Protein AF-A0A830D725-F1 (afdb_monomer_lite)

InterPro domains:
  IPR015943 WD40/YVTN repeat-like-containing domain superfamily [G3DSA:2.130.10.10] (1-194)
  IPR036322 WD40-repeat-containing domain superfamily [SSF50978] (76-193)
  IPR051972 Glutamate-rich WD repeat-containing [PTHR45903] (82-193)

Sequence (211 aa):
SFDILRDSLGLVRTEFPHTAYCVAGTQAEKSSWNSIGIFKISIISGKRRDLVPKNKNEDGTDMDSDSSDSDEDGAGSSPVLQAWDLSYHLKALEEPEAEAGLGGSTVSNQAPIVKFARHKDEGYAIDWSPLVAGRLVSGDCKNCINLWEPASDSSWNIDPNPFIGHTASVFVLQWSPTELFVFASCSVDGNICNDLGYSCGKVSCSFDQGA

Radius of gyration: 22.11 Å; chains: 1; bounding box: 48×58×59 Å

Structure (mmCIF, N/CA/C/O backbone):
data_AF-A0A830D725-F1
#
_entry.id   AF-A0A830D725-F1
#
loop_
_atom_site.group_PDB
_atom_site.id
_atom_site.type_symbol
_atom_site.label_atom_id
_atom_site.label_alt_id
_atom_site.label_comp_id
_atom_site.label_asym_id
_atom_site.label_entity_id
_atom_site.label_seq_id
_atom_site.pdbx_PDB_ins_code
_atom_site.Cartn_x
_atom_site.Cartn_y
_atom_site.Cartn_z
_atom_site.occupancy
_atom_site.B_iso_or_equiv
_atom_site.auth_seq_id
_atom_site.auth_comp_id
_atom_site.auth_asym_id
_atom_site.auth_atom_id
_atom_site.pdbx_PDB_model_num
ATOM 1 N N . SER A 1 1 ? 5.673 7.631 4.755 1.00 58.00 1 SER A N 1
ATOM 2 C CA . SER A 1 1 ? 4.387 7.919 4.087 1.00 58.00 1 SER A CA 1
ATOM 3 C C . SER A 1 1 ? 3.266 7.830 5.112 1.00 58.00 1 SER A C 1
ATOM 5 O O . SER A 1 1 ? 3.429 7.153 6.121 1.00 58.00 1 SER A O 1
ATOM 7 N N . PHE A 1 2 ? 2.161 8.541 4.906 1.00 63.72 2 PHE A N 1
ATOM 8 C CA . PHE A 1 2 ? 0.936 8.360 5.684 1.00 63.72 2 PHE A CA 1
ATOM 9 C C . PHE A 1 2 ? -0.225 8.272 4.701 1.00 63.72 2 PHE A C 1
ATOM 11 O O . PHE A 1 2 ? -0.210 8.954 3.679 1.00 63.72 2 PHE A O 1
ATOM 18 N N . ASP A 1 3 ? -1.199 7.430 5.009 1.00 74.25 3 ASP A N 1
ATOM 19 C CA . ASP A 1 3 ? -2.423 7.291 4.231 1.00 74.25 3 ASP A CA 1
ATOM 20 C C . ASP A 1 3 ? -3.625 7.389 5.175 1.00 74.25 3 ASP A C 1
ATOM 22 O O . ASP A 1 3 ? -3.513 7.124 6.378 1.00 74.25 3 ASP A O 1
ATOM 26 N N . ILE A 1 4 ? -4.761 7.835 4.648 1.00 80.62 4 ILE A N 1
ATOM 27 C CA . ILE A 1 4 ? -5.987 8.053 5.410 1.00 80.62 4 ILE A CA 1
ATOM 28 C C . ILE A 1 4 ? -7.085 7.195 4.801 1.00 80.62 4 ILE A C 1
ATOM 30 O O . ILE A 1 4 ? -7.715 7.559 3.807 1.00 80.62 4 ILE A O 1
ATOM 34 N N . LEU A 1 5 ? -7.384 6.087 5.474 1.00 78.50 5 LEU A N 1
ATOM 35 C CA . LEU A 1 5 ? -8.559 5.294 5.158 1.00 78.50 5 LEU A CA 1
ATOM 36 C C . LEU A 1 5 ? -9.813 6.021 5.657 1.00 78.50 5 LEU A C 1
ATOM 38 O O . LEU A 1 5 ? -9.955 6.301 6.850 1.00 78.50 5 LEU A O 1
ATOM 42 N N . ARG A 1 6 ? -10.734 6.333 4.743 1.00 78.12 6 ARG A N 1
ATOM 43 C CA . ARG A 1 6 ? -12.020 6.941 5.101 1.00 78.12 6 ARG A CA 1
ATOM 44 C C . ARG A 1 6 ? -12.966 5.885 5.658 1.00 78.12 6 ARG A C 1
ATOM 46 O O . ARG A 1 6 ? -13.109 4.808 5.087 1.00 78.12 6 ARG A O 1
ATOM 53 N N . ASP A 1 7 ? -13.646 6.224 6.746 1.00 78.62 7 ASP A N 1
ATOM 54 C CA . ASP A 1 7 ? -14.748 5.419 7.261 1.00 78.62 7 ASP A CA 1
ATOM 55 C C . ASP A 1 7 ? -16.029 5.590 6.421 1.00 78.62 7 ASP A C 1
ATOM 57 O O . ASP A 1 7 ? -16.154 6.490 5.587 1.00 78.62 7 ASP A O 1
ATOM 61 N N . SER A 1 8 ? -17.003 4.713 6.660 1.00 80.12 8 SER A N 1
ATOM 62 C CA . SER A 1 8 ? -18.327 4.747 6.032 1.00 80.12 8 SER A CA 1
ATOM 63 C C . SER A 1 8 ? -19.398 5.426 6.902 1.00 80.12 8 SER A C 1
ATOM 65 O O . SER A 1 8 ? -20.589 5.213 6.680 1.00 80.12 8 SER A O 1
ATOM 67 N N . LEU A 1 9 ? -19.011 6.213 7.913 1.00 81.88 9 LEU A N 1
ATOM 68 C CA . LEU A 1 9 ? -19.922 6.821 8.898 1.00 81.88 9 LEU A CA 1
ATOM 69 C C . LEU A 1 9 ? -20.444 8.204 8.469 1.00 81.88 9 LEU A C 1
ATOM 71 O O . LEU A 1 9 ? -21.185 8.842 9.216 1.00 81.88 9 LEU A O 1
ATOM 75 N N . GLY A 1 10 ? -20.077 8.668 7.273 1.00 78.44 10 GLY A N 1
ATOM 76 C CA . GLY A 1 10 ? -20.599 9.886 6.651 1.00 78.44 10 GLY A CA 1
ATOM 77 C C . GLY A 1 10 ? -19.506 10.847 6.181 1.00 78.44 10 GLY A C 1
ATOM 78 O O . GLY A 1 10 ? -18.420 10.914 6.743 1.00 78.44 10 GLY A O 1
ATOM 79 N N . LEU A 1 11 ? -19.810 11.621 5.135 1.00 70.69 11 LEU A N 1
ATOM 80 C CA . LEU A 1 11 ? -18.838 12.465 4.421 1.00 70.69 11 LEU A CA 1
ATOM 81 C C . LEU A 1 11 ? -18.397 13.728 5.180 1.00 70.69 11 LEU A C 1
ATOM 83 O O . LEU A 1 11 ? -17.334 14.268 4.888 1.00 70.69 11 LEU A O 1
ATOM 87 N N . VAL A 1 12 ? -19.210 14.229 6.115 1.00 76.00 12 VAL A N 1
ATOM 88 C CA . VAL A 1 12 ? -18.987 15.521 6.790 1.00 76.00 12 VAL A CA 1
ATOM 89 C C . VAL A 1 12 ? -19.381 15.399 8.260 1.00 76.00 12 VAL A C 1
ATOM 91 O O . VAL A 1 12 ? -20.395 15.934 8.704 1.00 76.00 12 VAL A O 1
ATOM 94 N N . ARG A 1 13 ? -18.595 14.640 9.029 1.00 78.56 13 ARG A N 1
ATOM 95 C CA . ARG A 1 13 ? -18.764 14.576 10.485 1.00 78.56 13 ARG A CA 1
ATOM 96 C C . ARG A 1 13 ? -18.071 15.781 11.118 1.00 78.56 13 ARG A C 1
ATOM 98 O O . ARG A 1 13 ?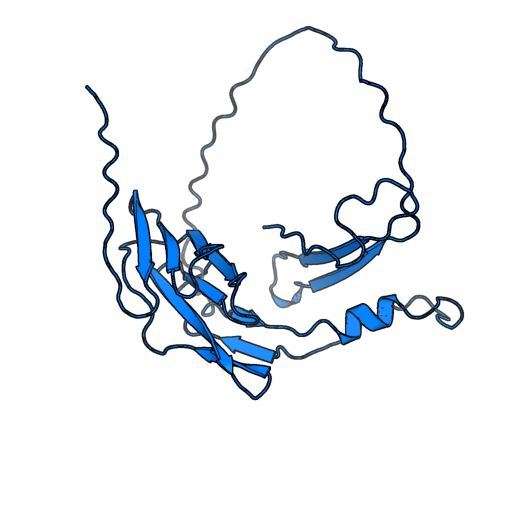 -16.850 15.892 11.107 1.00 78.56 13 ARG A O 1
ATOM 105 N N . THR A 1 14 ? -18.871 16.724 11.606 1.00 78.50 14 THR A N 1
ATOM 106 C CA . THR A 1 14 ? -18.397 17.932 12.306 1.00 78.50 14 THR A CA 1
ATOM 107 C C . THR A 1 14 ? -18.727 17.914 13.794 1.00 78.50 14 THR A C 1
ATOM 109 O O . THR A 1 14 ? -18.194 18.723 14.551 1.00 78.50 14 THR A O 1
ATOM 112 N N . GLU A 1 15 ? -19.608 17.008 14.217 1.00 80.06 15 GLU A N 1
ATOM 113 C CA . GLU A 1 15 ? -20.054 16.881 15.599 1.00 80.06 15 GLU A CA 1
ATOM 114 C C . GLU A 1 15 ? -19.154 15.918 16.373 1.00 80.06 15 GLU A C 1
ATOM 116 O O . GLU A 1 15 ? -18.865 14.809 15.934 1.00 80.06 15 GLU A O 1
ATOM 121 N N . PHE A 1 16 ? -18.698 16.367 17.538 1.00 80.88 16 PHE A N 1
ATOM 122 C CA . PHE A 1 16 ? -17.904 15.569 18.466 1.00 80.88 16 PHE A CA 1
ATOM 123 C C . PHE A 1 16 ? -18.817 14.729 19.380 1.00 80.88 16 PHE A C 1
ATOM 125 O O . PHE A 1 16 ? -19.953 15.137 19.626 1.00 80.88 16 PHE A O 1
ATOM 132 N N . PRO A 1 17 ? -18.326 13.618 19.965 1.00 87.00 17 PRO A N 1
ATOM 133 C CA . PRO A 1 17 ? -16.949 13.118 19.918 1.00 87.00 17 PRO A CA 1
ATOM 134 C C . PRO A 1 17 ? -16.602 12.337 18.646 1.00 87.00 17 PRO A C 1
ATOM 136 O O . PRO A 1 17 ? -17.430 11.622 18.091 1.00 87.00 17 PRO A O 1
ATOM 139 N N . HIS A 1 18 ? -15.332 12.415 18.245 1.00 86.19 18 HIS A N 1
ATOM 140 C CA . HIS A 1 18 ? -14.775 11.580 17.180 1.00 86.19 18 HIS A CA 1
ATOM 141 C C . HIS A 1 18 ? -13.910 10.446 17.747 1.00 86.19 18 HIS A C 1
ATOM 143 O O . HIS A 1 18 ? -13.360 10.548 18.847 1.00 86.19 18 HIS A O 1
ATOM 149 N N . THR A 1 19 ? -13.759 9.390 16.951 1.00 86.81 19 THR A N 1
ATOM 150 C CA . THR A 1 19 ? -12.820 8.289 17.184 1.00 86.81 19 THR A CA 1
ATOM 151 C C . THR A 1 19 ? -11.920 8.168 15.962 1.00 86.81 19 THR A C 1
ATOM 153 O O . THR A 1 19 ? -12.416 8.227 14.837 1.00 86.81 19 THR A O 1
ATOM 156 N N . ALA A 1 20 ? -10.618 8.006 16.182 1.00 87.75 20 ALA A N 1
ATOM 157 C CA . ALA A 1 20 ? -9.624 7.788 15.138 1.00 87.75 20 ALA A CA 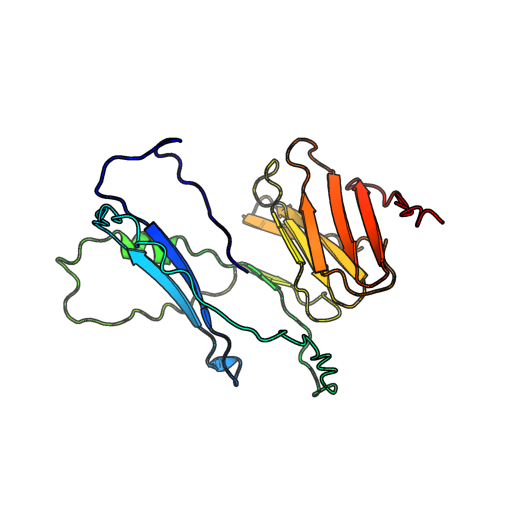1
ATOM 158 C C . ALA A 1 20 ? -8.833 6.506 15.421 1.00 87.75 20 ALA A C 1
ATOM 160 O O . ALA A 1 20 ? -8.479 6.231 16.568 1.00 87.75 20 ALA A O 1
ATOM 161 N N . TYR A 1 21 ? -8.540 5.750 14.366 1.00 87.94 21 TYR A N 1
ATOM 162 C CA . TYR A 1 21 ? -7.641 4.600 14.409 1.00 87.94 21 TYR A CA 1
ATOM 163 C C . TYR A 1 21 ? -6.367 4.960 13.647 1.00 87.94 21 TYR A C 1
ATOM 165 O O . TYR A 1 21 ? -6.435 5.591 12.590 1.00 87.94 21 TYR A O 1
ATOM 173 N N . CYS A 1 22 ? -5.208 4.596 14.186 1.00 88.31 22 CYS A N 1
ATOM 174 C CA . CYS A 1 22 ? -3.914 4.899 13.580 1.00 88.31 22 CYS A CA 1
ATOM 175 C C . CYS A 1 22 ? -3.036 3.650 13.580 1.00 88.31 22 CYS A C 1
ATOM 177 O O . CYS A 1 22 ? -2.986 2.932 14.577 1.00 88.31 22 CYS A O 1
ATOM 179 N N . VAL A 1 23 ? -2.315 3.423 12.484 1.00 88.62 23 VAL A N 1
ATOM 180 C CA . VAL A 1 23 ? -1.271 2.398 12.387 1.00 88.62 23 VAL A CA 1
ATOM 181 C C . VAL A 1 23 ? 0.050 3.112 12.132 1.00 88.62 23 VAL A C 1
ATOM 183 O O . VAL A 1 23 ? 0.121 3.969 11.253 1.00 88.62 23 VAL A O 1
ATOM 186 N N . ALA A 1 24 ? 1.082 2.794 12.908 1.00 88.31 24 ALA A N 1
ATOM 187 C CA . ALA A 1 24 ? 2.408 3.385 12.760 1.00 88.31 24 ALA A CA 1
ATOM 188 C C . ALA A 1 24 ? 3.489 2.309 12.883 1.00 88.31 24 ALA A C 1
ATOM 190 O O . ALA A 1 24 ? 3.405 1.448 13.754 1.00 88.31 24 ALA A O 1
ATOM 191 N N . GLY A 1 25 ? 4.503 2.366 12.023 1.00 87.88 25 GLY A N 1
ATOM 192 C CA . GLY A 1 25 ? 5.693 1.519 12.106 1.00 87.88 25 GLY A CA 1
ATOM 193 C C . GLY A 1 25 ? 6.876 2.274 12.708 1.00 87.88 25 GLY A C 1
ATOM 194 O O . GLY A 1 25 ? 6.956 3.497 12.590 1.00 87.88 25 GLY A O 1
ATOM 195 N N . THR A 1 26 ? 7.803 1.556 13.337 1.00 89.50 26 THR A N 1
ATOM 196 C CA . THR A 1 26 ? 9.103 2.101 13.750 1.00 89.50 26 THR A CA 1
ATOM 197 C C . THR A 1 26 ? 10.186 1.794 12.714 1.00 89.50 26 THR A C 1
ATOM 199 O O . THR A 1 26 ? 10.109 0.791 12.006 1.00 89.50 26 THR A O 1
ATOM 202 N N . GLN A 1 27 ? 11.200 2.660 12.647 1.00 87.31 27 GLN A N 1
ATOM 203 C CA . GLN A 1 27 ? 12.440 2.439 11.903 1.00 87.31 27 GLN A CA 1
ATOM 204 C C . GLN A 1 27 ? 13.599 2.472 12.904 1.00 87.31 27 GLN A C 1
ATOM 206 O O . GLN A 1 27 ? 14.036 3.535 13.340 1.00 87.31 27 GLN A O 1
ATOM 211 N N . ALA A 1 28 ? 14.029 1.294 13.339 1.00 86.62 28 ALA A N 1
ATOM 212 C CA . ALA A 1 28 ? 15.099 1.089 14.302 1.00 86.62 28 ALA A CA 1
ATOM 213 C C . ALA A 1 28 ? 16.400 0.663 13.605 1.00 86.62 28 ALA A C 1
ATOM 215 O O . ALA A 1 28 ? 16.378 0.060 12.536 1.00 86.62 28 ALA A O 1
ATOM 216 N N . GLU A 1 29 ? 17.533 0.907 14.271 1.00 82.56 29 GLU A N 1
ATOM 217 C CA . GLU A 1 29 ? 18.880 0.512 13.816 1.00 82.56 29 GLU A CA 1
ATOM 218 C C . GLU A 1 29 ? 18.993 -0.997 13.534 1.00 82.56 29 GLU A C 1
ATOM 220 O O . GLU A 1 29 ? 19.727 -1.432 12.650 1.00 82.56 29 GLU A O 1
ATOM 225 N N . LYS A 1 30 ? 18.241 -1.814 14.281 1.00 81.25 30 LYS A N 1
ATOM 226 C CA . LYS A 1 30 ? 18.155 -3.262 14.080 1.00 81.25 30 LYS A CA 1
ATOM 227 C C . LYS A 1 30 ? 16.769 -3.634 13.588 1.00 81.25 30 LYS A C 1
ATOM 229 O O . LYS A 1 30 ? 15.773 -3.308 14.230 1.00 81.25 30 LYS A O 1
ATOM 234 N N . SER A 1 31 ? 16.715 -4.430 12.523 1.00 77.50 31 SER A N 1
ATOM 235 C CA . SER A 1 31 ? 15.456 -4.904 11.936 1.00 77.50 31 SER A CA 1
ATOM 236 C C . SER A 1 31 ? 14.569 -5.665 12.928 1.00 77.50 31 SER A C 1
ATOM 238 O O . SER A 1 31 ? 13.348 -5.564 12.862 1.00 77.50 31 SER A O 1
ATOM 240 N N . SER A 1 32 ? 15.164 -6.374 13.893 1.00 81.06 32 SER A N 1
ATOM 241 C CA . SER A 1 32 ? 14.441 -7.112 14.937 1.00 81.06 32 SER A CA 1
ATOM 242 C C . SER A 1 32 ? 13.776 -6.231 15.998 1.00 81.06 32 SER A C 1
ATOM 244 O O . SER A 1 32 ? 13.017 -6.745 16.816 1.00 81.06 32 SER A O 1
ATOM 246 N N . TRP A 1 33 ? 14.067 -4.928 16.017 1.00 85.06 33 TRP A N 1
ATOM 247 C CA . TRP A 1 33 ? 13.456 -3.958 16.933 1.00 85.06 33 TRP A CA 1
ATOM 248 C C . TRP A 1 33 ? 12.328 -3.157 16.276 1.00 85.06 33 TRP A C 1
ATOM 250 O O . TRP A 1 33 ? 11.678 -2.352 16.944 1.00 85.06 33 TRP A O 1
ATOM 260 N N . ASN A 1 34 ? 12.076 -3.375 14.982 1.00 85.44 34 ASN A N 1
ATOM 261 C CA . ASN A 1 34 ? 10.950 -2.757 14.301 1.00 85.44 34 ASN A CA 1
ATOM 262 C C . ASN A 1 34 ? 9.630 -3.335 14.815 1.00 85.44 34 ASN A C 1
ATOM 264 O O . ASN A 1 34 ? 9.473 -4.544 14.985 1.00 85.44 34 ASN A O 1
ATOM 268 N N . SER A 1 35 ? 8.672 -2.449 15.049 1.00 84.94 35 SER A N 1
ATOM 269 C CA . SER A 1 35 ? 7.350 -2.773 15.570 1.00 84.94 35 SER A CA 1
ATOM 270 C C . SER A 1 35 ? 6.290 -1.974 14.826 1.00 84.94 35 SER A C 1
ATOM 272 O O . SER A 1 35 ? 6.536 -0.836 14.423 1.00 84.94 35 SER A O 1
ATOM 274 N N . ILE A 1 36 ? 5.112 -2.570 14.658 1.00 87.19 36 ILE A N 1
ATOM 275 C CA . ILE A 1 36 ? 3.921 -1.884 14.161 1.00 87.19 36 ILE A CA 1
ATOM 276 C C . ILE A 1 36 ? 2.985 -1.686 15.352 1.00 87.19 36 ILE A C 1
ATOM 278 O O . ILE A 1 36 ? 2.567 -2.651 15.989 1.00 87.19 36 ILE A O 1
ATOM 282 N N . GLY A 1 37 ? 2.679 -0.431 15.661 1.00 86.44 37 GLY A N 1
ATOM 283 C CA . GLY A 1 37 ? 1.693 -0.040 16.658 1.00 86.44 37 GLY A CA 1
ATOM 284 C C . GLY A 1 37 ? 0.342 0.240 16.009 1.00 86.44 37 GLY A C 1
ATOM 285 O O . GLY A 1 37 ? 0.271 0.886 14.963 1.00 86.44 37 GLY A O 1
ATOM 286 N N . ILE A 1 38 ? -0.730 -0.223 16.650 1.00 87.62 38 ILE A N 1
ATOM 287 C CA . ILE A 1 38 ? -2.114 0.057 16.261 1.00 87.62 38 ILE A CA 1
ATOM 288 C C . ILE A 1 38 ? -2.773 0.750 17.445 1.00 87.62 38 ILE A C 1
ATOM 290 O O . ILE A 1 38 ? -2.752 0.245 18.567 1.00 87.62 38 ILE A O 1
ATOM 294 N N . PHE A 1 39 ? -3.337 1.923 17.194 1.00 86.44 39 PHE A N 1
ATOM 295 C CA . PHE A 1 39 ? -3.859 2.813 18.219 1.00 86.44 39 PHE A CA 1
ATOM 296 C C . PHE A 1 39 ? -5.319 3.130 17.934 1.00 86.44 39 PHE A C 1
ATOM 298 O O . PHE A 1 39 ? -5.697 3.376 16.788 1.00 86.44 39 PHE A O 1
ATOM 305 N N . LYS A 1 40 ? -6.119 3.198 18.996 1.00 88.69 40 LYS A N 1
ATOM 306 C CA . LYS A 1 40 ? -7.471 3.752 18.971 1.00 88.69 40 LYS A CA 1
ATOM 307 C C . LYS A 1 40 ? -7.509 4.970 19.880 1.00 88.69 40 LYS A C 1
ATOM 309 O O . LYS A 1 40 ? -7.254 4.871 21.076 1.00 88.69 40 LYS A O 1
ATOM 314 N N . ILE A 1 41 ? -7.848 6.116 19.311 1.00 87.88 41 ILE A N 1
ATOM 315 C CA . ILE A 1 41 ? -8.009 7.379 20.026 1.00 87.88 41 ILE A CA 1
ATOM 316 C C . ILE A 1 41 ? -9.505 7.684 20.047 1.00 87.88 41 ILE A C 1
ATOM 318 O O . ILE A 1 41 ? -10.094 7.984 19.011 1.00 87.88 41 ILE A O 1
ATOM 322 N N . SER A 1 42 ? -10.127 7.574 21.219 1.00 87.56 42 SER A N 1
ATOM 323 C CA . SER A 1 42 ? -11.575 7.758 21.398 1.00 87.56 42 SER A CA 1
ATOM 324 C C . SER A 1 42 ? -11.887 9.066 22.120 1.00 87.56 42 SER A C 1
ATOM 326 O O . SER A 1 42 ? -11.032 9.623 22.805 1.00 87.56 42 SER A O 1
ATOM 328 N N . ILE A 1 43 ? -13.135 9.535 22.002 1.00 84.44 43 ILE A N 1
ATOM 329 C CA . ILE A 1 43 ? -13.628 10.732 22.710 1.00 84.44 43 ILE A CA 1
ATOM 330 C C . ILE A 1 43 ? -12.799 11.980 22.351 1.00 84.44 43 ILE A C 1
ATOM 332 O O . ILE A 1 43 ? -12.539 12.865 23.168 1.00 84.44 43 ILE A O 1
ATOM 336 N N . ILE A 1 44 ? -12.367 12.067 21.092 1.00 85.88 44 ILE A N 1
ATOM 337 C CA . ILE A 1 44 ? -11.679 13.252 20.590 1.00 85.88 44 ILE A CA 1
ATOM 338 C C . ILE A 1 44 ? -12.691 14.391 20.610 1.00 85.88 44 ILE A C 1
ATOM 340 O O . ILE A 1 44 ? -13.775 14.272 20.039 1.00 85.88 44 ILE A O 1
ATOM 344 N N . SER A 1 45 ? -12.336 15.487 21.271 1.00 82.19 45 SER A N 1
ATOM 345 C CA . SER A 1 45 ? -13.134 16.709 21.334 1.00 82.19 45 SER A CA 1
ATOM 346 C C . SER A 1 45 ? -12.428 17.834 20.586 1.00 82.19 45 SER A C 1
ATOM 348 O O . SER A 1 45 ? -11.199 17.933 20.576 1.00 82.19 45 SER A O 1
ATOM 350 N N . GLY A 1 46 ? -13.203 18.698 19.938 1.00 71.06 46 GLY A N 1
ATOM 351 C CA . GLY A 1 46 ? -12.662 19.880 19.286 1.00 71.06 46 GLY A CA 1
ATOM 352 C C . GLY A 1 46 ? -12.371 20.969 20.302 1.00 71.06 46 GLY A C 1
ATOM 353 O O . GLY A 1 46 ? -13.263 21.395 21.032 1.00 71.06 46 GLY A O 1
ATOM 354 N N . LYS A 1 47 ? -11.146 21.494 20.296 1.00 65.56 47 LYS A N 1
ATOM 355 C CA . LYS A 1 47 ? -10.882 22.835 20.823 1.00 65.56 47 LYS A CA 1
ATOM 356 C C . LYS A 1 47 ? -10.939 23.816 19.658 1.00 65.56 47 LYS A C 1
ATOM 358 O O . LYS A 1 47 ? -10.206 23.655 18.682 1.00 65.56 47 LYS A O 1
ATOM 363 N N . ARG A 1 48 ? -11.811 24.824 19.750 1.00 56.38 48 ARG A N 1
ATOM 364 C CA . ARG A 1 48 ? -11.825 25.953 18.811 1.00 56.38 48 ARG A CA 1
ATOM 365 C C . ARG A 1 48 ? -10.448 26.615 18.892 1.00 56.38 48 ARG A C 1
ATOM 367 O O . ARG A 1 48 ? -10.061 27.080 19.958 1.00 56.38 48 ARG A O 1
ATOM 374 N N . ARG A 1 49 ? -9.675 26.577 17.805 1.00 56.12 49 ARG A N 1
ATOM 375 C CA . ARG A 1 49 ? -8.420 27.327 17.725 1.00 56.12 49 ARG A CA 1
ATOM 376 C C . ARG A 1 49 ? -8.789 28.791 17.533 1.00 56.12 49 ARG A C 1
ATOM 378 O O . ARG A 1 49 ? -9.358 29.140 16.500 1.00 56.12 49 ARG A O 1
ATOM 385 N N . ASP A 1 50 ? -8.488 29.622 18.520 1.00 55.12 50 ASP A N 1
ATOM 386 C CA . ASP A 1 50 ? -8.478 31.064 18.312 1.00 55.12 50 ASP A CA 1
ATOM 387 C C . ASP A 1 50 ? -7.331 31.404 17.354 1.00 55.12 50 ASP A C 1
ATOM 389 O O . ASP A 1 50 ? -6.257 30.795 17.397 1.00 55.12 50 ASP A O 1
ATOM 393 N N . LEU A 1 51 ? -7.583 32.331 16.430 1.00 54.75 51 LEU A N 1
ATOM 394 C CA . LEU A 1 51 ? -6.584 32.774 15.465 1.00 54.75 51 LEU A CA 1
ATOM 395 C C . LEU A 1 51 ? -5.394 33.362 16.231 1.00 54.75 51 LEU A C 1
ATOM 397 O O . LEU A 1 51 ? -5.550 34.341 16.959 1.00 54.75 51 LEU A O 1
ATOM 401 N N . VAL A 1 52 ? -4.207 32.776 16.061 1.00 63.78 52 VAL A N 1
ATOM 402 C CA . VAL A 1 52 ? -2.965 33.348 16.593 1.00 63.78 52 VAL A CA 1
ATOM 403 C C . VAL A 1 52 ? -2.790 34.741 15.969 1.00 63.78 52 VAL A C 1
ATOM 405 O O . VAL A 1 52 ? -2.825 34.850 14.737 1.00 63.78 52 VAL A O 1
ATOM 408 N N . PRO A 1 53 ? -2.632 35.818 16.763 1.00 56.09 53 PRO A N 1
ATOM 409 C CA . PRO A 1 53 ? -2.369 37.144 16.221 1.00 56.09 53 PRO A CA 1
ATOM 410 C C . PRO A 1 53 ? -1.101 37.118 15.364 1.00 56.09 53 PRO A C 1
ATOM 412 O O . PRO A 1 53 ? -0.061 36.622 15.796 1.00 56.09 53 PRO A O 1
ATOM 415 N N . LYS A 1 54 ? -1.179 37.660 14.143 1.00 50.81 54 LYS A N 1
ATOM 416 C CA . LYS A 1 54 ? -0.008 37.846 13.280 1.00 50.81 54 LYS A CA 1
ATOM 417 C C . LYS A 1 54 ? 0.921 38.882 13.915 1.00 50.81 54 LYS A C 1
ATOM 419 O O . LYS A 1 54 ? 0.714 40.077 13.716 1.00 50.81 54 LYS A O 1
ATOM 424 N N . ASN A 1 55 ? 1.959 38.438 14.616 1.00 50.38 55 ASN A N 1
ATOM 425 C CA . ASN A 1 55 ? 3.140 39.274 14.792 1.00 50.38 55 ASN A CA 1
ATOM 426 C C . ASN A 1 55 ? 3.907 39.283 13.468 1.00 50.38 55 ASN A C 1
ATOM 428 O O . ASN A 1 55 ? 4.329 38.242 12.968 1.00 50.38 55 ASN A O 1
ATOM 432 N N . LYS A 1 56 ? 4.010 40.474 12.875 1.00 53.75 56 LYS A N 1
ATOM 433 C CA . LYS A 1 56 ? 5.025 40.786 11.871 1.00 53.75 56 LYS A CA 1
ATOM 434 C C . LYS A 1 56 ? 6.364 40.997 12.581 1.00 53.75 56 LYS A C 1
ATOM 436 O O . LYS A 1 56 ? 6.361 41.454 13.724 1.00 53.75 56 LYS A O 1
ATOM 441 N N . ASN A 1 57 ? 7.429 40.719 11.828 1.00 44.38 57 ASN A N 1
ATOM 442 C CA . ASN A 1 57 ? 8.866 40.875 12.088 1.00 44.38 57 ASN A CA 1
ATOM 443 C C . ASN A 1 57 ? 9.529 39.515 12.331 1.00 44.38 57 ASN A C 1
ATOM 445 O O . ASN A 1 57 ? 9.051 38.754 13.161 1.00 44.38 57 ASN A O 1
ATOM 449 N N . GLU A 1 58 ? 10.650 39.151 11.724 1.00 51.16 58 GLU A N 1
ATOM 450 C CA . GLU A 1 58 ? 11.419 39.580 10.547 1.00 51.16 58 GLU A CA 1
ATOM 451 C C . GLU A 1 58 ? 12.578 38.562 10.474 1.00 51.16 58 GLU A C 1
ATOM 453 O O . GLU A 1 58 ? 12.984 38.029 11.506 1.00 51.16 58 GLU A O 1
ATOM 458 N N . ASP A 1 59 ? 13.118 38.380 9.273 1.00 47.25 59 ASP A N 1
ATOM 459 C CA . ASP A 1 59 ? 14.456 37.852 8.971 1.00 47.25 59 ASP A CA 1
ATOM 460 C C . ASP A 1 59 ? 14.707 36.329 8.860 1.00 47.25 59 ASP A C 1
ATOM 462 O O . ASP A 1 59 ? 14.056 35.503 9.497 1.00 47.25 59 ASP A O 1
ATOM 466 N N . GLY A 1 60 ? 15.625 36.019 7.932 1.00 55.16 60 GLY A N 1
ATOM 467 C CA . GLY A 1 60 ? 15.885 34.747 7.240 1.00 55.16 60 GLY A CA 1
ATOM 468 C C . GLY A 1 60 ? 16.296 33.550 8.107 1.00 55.16 60 GLY A C 1
ATOM 469 O O . GLY A 1 60 ? 16.454 33.643 9.317 1.00 55.16 60 GLY A O 1
ATOM 470 N N . THR A 1 61 ? 16.433 32.354 7.539 1.00 47.16 61 THR A N 1
ATOM 471 C CA . THR A 1 61 ? 17.468 32.010 6.548 1.00 47.16 61 THR A CA 1
ATOM 472 C C . THR A 1 61 ? 17.006 30.965 5.529 1.00 47.16 61 THR A C 1
ATOM 474 O O . THR A 1 61 ? 16.160 30.122 5.831 1.00 47.16 61 THR A O 1
ATOM 477 N N . ASP A 1 62 ? 17.625 31.001 4.349 1.00 54.03 62 ASP A N 1
ATOM 478 C CA . ASP A 1 62 ? 17.543 29.981 3.305 1.00 54.03 62 ASP A CA 1
ATOM 479 C C . ASP A 1 62 ? 17.862 28.585 3.867 1.00 54.03 62 ASP A C 1
ATOM 481 O O . ASP A 1 62 ? 18.852 28.391 4.574 1.00 54.03 62 ASP A O 1
ATOM 485 N N . MET A 1 63 ? 16.988 27.616 3.591 1.00 58.19 63 MET A N 1
ATOM 486 C CA . MET A 1 63 ? 17.263 26.206 3.853 1.00 58.19 63 MET A CA 1
ATOM 487 C C . MET A 1 63 ? 17.919 25.622 2.607 1.00 58.19 63 MET A C 1
ATOM 489 O O . MET A 1 63 ? 17.228 25.236 1.664 1.00 58.19 63 MET A O 1
ATOM 493 N N . ASP A 1 64 ? 19.248 25.571 2.614 1.00 47.34 64 ASP A N 1
ATOM 494 C CA . ASP A 1 64 ? 20.003 24.741 1.682 1.00 47.34 64 ASP A CA 1
ATOM 495 C C . ASP A 1 64 ? 19.614 23.274 1.915 1.00 47.34 64 ASP A C 1
ATOM 497 O O . ASP A 1 64 ? 19.745 22.735 3.017 1.00 47.34 64 ASP A O 1
ATOM 501 N N . SER A 1 65 ? 19.076 22.641 0.875 1.00 52.94 65 SER A N 1
ATOM 502 C CA . SER A 1 65 ? 18.702 21.230 0.863 1.00 52.94 65 SER A CA 1
ATOM 503 C C . SER A 1 65 ? 19.724 20.461 0.040 1.00 52.94 65 SER A C 1
ATOM 505 O O . SER A 1 65 ? 19.473 20.179 -1.126 1.00 52.94 65 SER A O 1
ATOM 507 N N . ASP A 1 66 ? 20.831 20.084 0.672 1.00 53.81 66 ASP A N 1
ATOM 508 C CA . ASP A 1 66 ? 21.741 19.066 0.154 1.00 53.81 66 ASP A CA 1
ATOM 509 C C . ASP A 1 66 ? 21.881 17.936 1.183 1.00 53.81 66 ASP A C 1
ATOM 511 O O . ASP A 1 66 ? 22.492 18.096 2.238 1.00 53.81 66 ASP A O 1
ATOM 515 N N . SER A 1 67 ? 21.326 16.770 0.853 1.00 44.75 67 SER A N 1
ATOM 516 C CA . SER A 1 67 ? 21.929 15.488 1.220 1.00 44.75 67 SER A CA 1
ATOM 517 C C . SER A 1 67 ? 21.568 14.460 0.156 1.00 44.75 67 SER A C 1
ATOM 519 O O . SER A 1 67 ? 20.458 13.928 0.120 1.00 44.75 67 SER A O 1
ATOM 521 N N . SER A 1 68 ? 22.509 14.211 -0.750 1.00 51.28 68 SER A N 1
ATOM 522 C CA . SER A 1 68 ? 22.571 12.945 -1.466 1.00 51.28 68 SER A CA 1
ATOM 523 C C . SER A 1 68 ? 23.341 11.965 -0.585 1.00 51.28 68 SER A C 1
ATOM 525 O O . SER A 1 68 ? 24.565 11.864 -0.700 1.00 51.28 68 SER A O 1
ATOM 527 N N . ASP A 1 69 ? 22.641 11.252 0.292 1.00 44.41 69 ASP A N 1
ATOM 528 C CA . ASP A 1 69 ? 23.206 10.055 0.909 1.00 44.41 69 ASP A CA 1
ATOM 529 C C . ASP A 1 69 ? 23.250 8.967 -0.167 1.00 44.41 69 ASP A C 1
ATOM 531 O O . ASP A 1 69 ? 22.247 8.371 -0.557 1.00 44.41 69 ASP A O 1
ATOM 535 N N . SER A 1 70 ? 24.440 8.792 -0.738 1.00 50.03 70 SER A N 1
ATOM 536 C CA . SER A 1 70 ? 24.789 7.569 -1.448 1.00 50.03 70 SER A CA 1
ATOM 537 C C . SER A 1 70 ? 25.221 6.575 -0.383 1.00 50.03 70 SER A C 1
ATOM 539 O O . SER A 1 70 ? 26.388 6.562 0.005 1.00 50.03 70 SER A O 1
ATOM 541 N N . ASP A 1 71 ? 24.273 5.796 0.132 1.00 46.91 71 ASP A N 1
ATOM 542 C CA . ASP A 1 71 ? 24.598 4.716 1.053 1.00 46.91 71 ASP A CA 1
ATOM 543 C C . ASP A 1 71 ? 25.463 3.675 0.331 1.00 46.91 71 ASP A C 1
ATOM 545 O O . ASP A 1 71 ? 25.105 3.139 -0.721 1.00 46.91 71 ASP A O 1
ATOM 549 N N . GLU A 1 72 ? 26.640 3.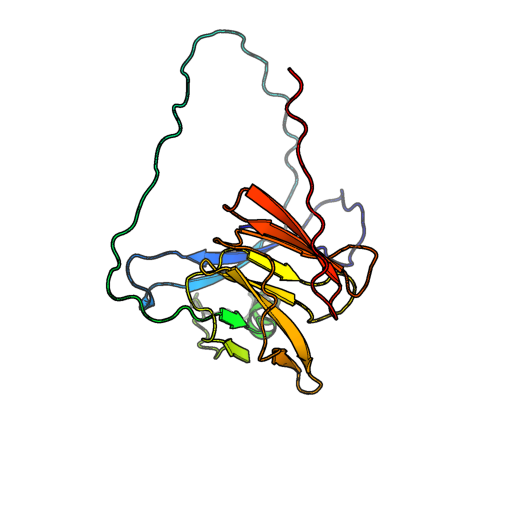423 0.904 1.00 45.19 72 GLU A N 1
ATOM 550 C CA . GLU A 1 72 ? 27.496 2.298 0.553 1.00 45.19 72 GLU A CA 1
ATOM 551 C C . GLU A 1 72 ? 26.735 0.983 0.779 1.00 45.19 72 GLU A C 1
ATOM 553 O O . GLU A 1 72 ? 26.110 0.781 1.822 1.00 45.19 72 GLU A O 1
ATOM 558 N N . ASP A 1 73 ? 26.832 0.072 -0.194 1.00 43.59 73 ASP A N 1
ATOM 559 C CA . ASP A 1 73 ? 26.233 -1.265 -0.196 1.00 43.59 73 ASP A CA 1
ATOM 560 C C . ASP A 1 73 ? 26.701 -2.119 1.003 1.00 43.59 73 ASP A C 1
ATOM 562 O O . ASP A 1 73 ? 27.581 -2.983 0.907 1.00 43.59 73 ASP A O 1
ATOM 566 N N . GLY A 1 74 ? 26.073 -1.926 2.159 1.00 44.06 74 GLY A N 1
ATOM 567 C CA . GLY A 1 74 ? 26.167 -2.835 3.290 1.00 44.06 74 GLY A CA 1
ATOM 568 C C . GLY A 1 74 ? 25.389 -4.107 2.983 1.00 44.06 74 GLY A C 1
ATOM 569 O O . GLY A 1 74 ? 24.214 -4.162 3.310 1.00 44.06 74 GLY A O 1
ATOM 570 N N . ALA A 1 75 ? 26.030 -5.095 2.340 1.00 49.19 75 ALA A N 1
ATOM 571 C CA . ALA A 1 75 ? 25.572 -6.479 2.109 1.00 49.19 75 ALA A CA 1
ATOM 572 C C . ALA A 1 75 ? 24.070 -6.718 2.404 1.00 49.19 75 ALA A C 1
ATOM 574 O O . ALA A 1 75 ? 23.704 -7.389 3.373 1.00 49.19 75 ALA A O 1
ATOM 575 N N . GLY A 1 76 ? 23.209 -6.099 1.591 1.00 50.56 76 GLY A N 1
ATOM 576 C CA . GLY A 1 76 ? 21.792 -5.949 1.896 1.00 50.56 76 GLY A CA 1
ATOM 577 C C . GLY A 1 76 ? 21.043 -7.262 1.721 1.00 50.56 76 GLY A C 1
ATOM 578 O O . GLY A 1 76 ? 21.090 -7.886 0.660 1.00 50.56 76 GLY A O 1
ATOM 579 N N . SER A 1 77 ? 20.322 -7.697 2.754 1.00 63.69 77 SER A N 1
ATOM 580 C CA . SER A 1 77 ? 19.276 -8.705 2.584 1.00 63.69 77 SER A CA 1
ATOM 581 C C . SER A 1 77 ? 18.311 -8.236 1.496 1.00 63.69 77 SER A C 1
ATOM 583 O O . SER A 1 77 ? 17.887 -7.083 1.538 1.00 63.69 77 SER A O 1
ATOM 585 N N . SER A 1 78 ? 17.940 -9.109 0.556 1.00 70.19 78 SER A N 1
ATOM 586 C CA . SER A 1 78 ? 16.979 -8.751 -0.490 1.00 70.19 78 SER A CA 1
ATOM 587 C C . SER A 1 78 ? 15.701 -8.168 0.127 1.00 70.19 78 SER A C 1
ATOM 589 O O . SER A 1 78 ? 15.196 -8.732 1.106 1.00 70.19 78 SER A O 1
ATOM 591 N N . PRO A 1 79 ? 15.174 -7.063 -0.419 1.00 79.00 79 PRO A N 1
ATOM 592 C CA . PRO A 1 79 ? 13.985 -6.404 0.108 1.00 79.00 79 PRO A CA 1
ATOM 593 C C . PRO A 1 79 ? 12.792 -7.361 0.064 1.00 79.00 79 PRO A C 1
ATOM 595 O O . PRO A 1 79 ? 12.593 -8.110 -0.898 1.00 79.00 79 PRO A O 1
ATOM 598 N N . VAL A 1 80 ? 11.979 -7.338 1.120 1.00 84.44 80 VAL A N 1
ATOM 599 C CA . VAL A 1 80 ? 10.784 -8.179 1.220 1.00 84.44 80 VAL A CA 1
ATOM 600 C C . VAL A 1 80 ? 9.573 -7.305 1.494 1.00 84.44 80 VAL A C 1
ATOM 602 O O . VAL A 1 80 ? 9.466 -6.705 2.561 1.00 84.44 80 VAL A O 1
ATOM 605 N N . LEU A 1 81 ? 8.624 -7.299 0.561 1.00 85.25 81 LEU A N 1
ATOM 606 C CA . LEU A 1 81 ? 7.306 -6.713 0.774 1.00 85.25 81 LEU A CA 1
ATOM 607 C C . LEU A 1 81 ? 6.436 -7.714 1.535 1.00 85.25 81 LEU A C 1
ATOM 609 O O . LEU A 1 81 ? 6.382 -8.898 1.186 1.00 85.25 81 LEU A O 1
ATOM 613 N N . GLN A 1 82 ? 5.769 -7.253 2.592 1.00 87.25 82 GLN A N 1
ATOM 614 C CA . GLN A 1 82 ? 4.904 -8.088 3.420 1.00 87.25 82 GLN A CA 1
ATOM 615 C C . GLN A 1 82 ? 3.506 -7.489 3.534 1.00 87.25 82 GLN A C 1
ATOM 617 O O . GLN A 1 82 ? 3.359 -6.314 3.858 1.00 87.25 82 GLN A O 1
ATOM 622 N N . ALA A 1 83 ? 2.486 -8.318 3.324 1.00 86.62 83 ALA A N 1
ATOM 623 C CA . ALA A 1 83 ? 1.091 -7.962 3.564 1.00 86.62 83 ALA A CA 1
ATOM 624 C C . ALA A 1 83 ? 0.614 -8.596 4.876 1.00 86.62 83 ALA A C 1
ATOM 626 O O . ALA A 1 83 ? 0.893 -9.768 5.131 1.00 86.62 83 ALA A O 1
ATOM 627 N N . TRP A 1 84 ? -0.109 -7.839 5.700 1.00 87.06 84 TRP A N 1
ATOM 628 C CA . TRP A 1 84 ? -0.535 -8.244 7.043 1.00 87.06 84 TRP A CA 1
ATOM 629 C C . TRP A 1 84 ? -2.034 -8.003 7.230 1.00 87.06 84 TRP A C 1
ATOM 631 O O . TRP A 1 84 ? -2.530 -6.941 6.865 1.00 87.06 84 TRP A O 1
ATOM 641 N N . ASP A 1 85 ? -2.750 -8.961 7.829 1.00 86.12 85 ASP A N 1
ATOM 642 C CA . ASP A 1 85 ? -4.157 -8.777 8.210 1.00 86.12 85 ASP A CA 1
ATOM 643 C C . ASP A 1 85 ? -4.230 -8.278 9.653 1.00 86.12 85 ASP A C 1
ATOM 645 O O . ASP A 1 85 ? -4.007 -9.036 10.591 1.00 86.12 85 ASP A O 1
ATOM 649 N N . LEU A 1 86 ? -4.573 -7.010 9.850 1.00 86.25 86 LEU A N 1
ATOM 650 C CA . LEU A 1 86 ? -4.639 -6.410 11.183 1.00 86.25 86 LEU A CA 1
ATOM 651 C C . LEU A 1 86 ? -6.035 -6.493 11.822 1.00 86.25 86 LEU A C 1
ATOM 653 O O . LEU A 1 86 ? -6.246 -5.927 12.896 1.00 86.25 86 LEU A O 1
ATOM 657 N N . SER A 1 87 ? -6.983 -7.220 11.219 1.00 84.75 87 SER A N 1
ATOM 658 C CA . SER A 1 87 ? -8.379 -7.293 11.677 1.00 84.75 87 SER A CA 1
ATOM 659 C C . SER A 1 87 ? -8.515 -7.765 13.124 1.00 84.75 87 SER A C 1
ATOM 661 O O . SER A 1 87 ? -9.332 -7.231 13.870 1.00 84.75 87 SER A O 1
ATOM 663 N N . TYR A 1 88 ? -7.716 -8.752 13.541 1.00 84.31 88 TYR A N 1
ATOM 664 C CA . TYR A 1 88 ? -7.721 -9.241 14.924 1.00 84.31 88 TYR A CA 1
ATOM 665 C C . TYR A 1 88 ? -7.311 -8.144 15.916 1.00 84.31 88 TYR A C 1
ATOM 667 O O . TYR A 1 88 ? -7.998 -7.907 16.905 1.00 84.31 88 TYR A O 1
ATOM 675 N N . HIS A 1 89 ? -6.229 -7.428 15.611 1.00 85.31 89 HIS A N 1
ATOM 676 C CA . HIS A 1 89 ? -5.714 -6.356 16.457 1.00 85.31 89 HIS A CA 1
ATOM 677 C C . HIS A 1 89 ? -6.684 -5.174 16.545 1.00 85.31 89 HIS A C 1
ATOM 679 O O . HIS A 1 89 ? -6.862 -4.601 17.615 1.00 85.31 89 HIS A O 1
ATOM 685 N N . LEU A 1 90 ? -7.347 -4.830 15.435 1.00 84.94 90 LEU A N 1
ATOM 686 C CA . LEU A 1 90 ? -8.378 -3.791 15.421 1.00 84.94 90 LEU A CA 1
ATOM 687 C C . LEU A 1 90 ? -9.579 -4.173 16.290 1.00 84.94 90 LEU A C 1
ATOM 689 O O . LEU A 1 90 ? -10.042 -3.342 17.066 1.00 84.94 90 LEU A O 1
ATOM 693 N N . LYS A 1 91 ? -10.041 -5.429 16.215 1.00 85.00 91 LYS A N 1
ATOM 694 C CA . LYS A 1 91 ? -11.131 -5.935 17.067 1.00 85.00 91 LYS A CA 1
ATOM 695 C C . LYS A 1 91 ? -10.765 -5.898 18.549 1.00 85.00 91 LYS A C 1
ATOM 697 O O . LYS A 1 91 ? -11.587 -5.475 19.353 1.00 85.00 91 LYS A O 1
ATOM 702 N N . ALA A 1 92 ? -9.530 -6.253 18.902 1.00 84.81 92 ALA A N 1
ATOM 703 C CA . ALA A 1 92 ? -9.057 -6.195 20.285 1.00 84.81 92 ALA A CA 1
ATOM 704 C C . ALA A 1 92 ? -9.108 -4.770 20.878 1.00 84.81 92 ALA A C 1
ATOM 706 O O . ALA A 1 92 ? -9.338 -4.606 22.071 1.00 84.81 92 ALA A O 1
ATOM 707 N N . LEU A 1 93 ? -8.963 -3.721 20.056 1.00 84.00 93 LEU A N 1
ATOM 708 C CA . LEU A 1 93 ? -9.118 -2.324 20.496 1.00 84.00 93 LEU A CA 1
ATOM 709 C C . LEU A 1 93 ? -10.585 -1.908 20.728 1.00 84.00 93 LEU A C 1
ATOM 711 O O . LEU A 1 93 ? -10.858 -0.815 21.237 1.00 84.00 93 LEU A O 1
ATOM 715 N N . GLU A 1 94 ? -11.552 -2.718 20.304 1.00 82.00 94 GLU A N 1
ATOM 716 C CA . GLU A 1 94 ? -12.983 -2.456 20.486 1.00 82.00 94 GLU A CA 1
ATOM 717 C C . GLU A 1 94 ? -13.566 -3.099 21.740 1.00 82.00 94 GLU A C 1
ATOM 719 O O . GLU A 1 94 ? -14.628 -2.668 22.193 1.00 82.00 94 GLU A O 1
ATOM 724 N N . GLU A 1 95 ? -12.862 -4.060 22.334 1.00 76.62 95 GLU A N 1
ATOM 725 C CA . GLU A 1 95 ? -13.296 -4.732 23.554 1.00 76.62 95 GLU A CA 1
ATOM 726 C C . GLU A 1 95 ? -13.272 -3.762 24.757 1.00 76.62 95 GLU A C 1
ATOM 728 O O . GLU A 1 95 ? -12.327 -2.985 24.921 1.00 76.62 95 GLU A O 1
ATOM 733 N N . PRO A 1 96 ? -14.331 -3.736 25.591 1.00 63.56 96 PRO A N 1
ATOM 734 C CA . PRO A 1 96 ? -14.434 -2.797 26.701 1.00 63.56 96 PRO A CA 1
ATOM 735 C C . PRO A 1 96 ? -13.363 -3.065 27.767 1.00 63.56 96 PRO A C 1
ATOM 737 O O . PRO A 1 96 ? -13.202 -4.189 28.234 1.00 63.56 96 PRO A O 1
ATOM 740 N N . GLU A 1 97 ? -12.706 -1.996 28.231 1.00 60.59 97 GLU A N 1
ATOM 741 C CA . GLU A 1 97 ? -11.629 -1.991 29.243 1.00 60.59 97 GLU A CA 1
ATOM 742 C C . GLU A 1 97 ? -11.997 -2.662 30.590 1.00 60.59 97 GLU A C 1
ATOM 744 O O . GLU A 1 97 ? -11.137 -2.847 31.448 1.00 60.59 97 GLU A O 1
ATOM 749 N N . ALA A 1 98 ? -13.264 -3.045 30.788 1.00 52.09 98 ALA A N 1
ATOM 750 C CA . ALA A 1 98 ? -13.796 -3.626 32.019 1.00 52.09 98 ALA A CA 1
ATOM 751 C C . ALA A 1 98 ? -13.235 -5.021 32.369 1.00 52.09 98 ALA A C 1
ATOM 753 O O . ALA A 1 98 ? -13.337 -5.422 33.527 1.00 52.09 98 ALA A O 1
ATOM 754 N N . GLU A 1 99 ? -12.611 -5.733 31.423 1.00 49.38 99 GLU A N 1
ATOM 755 C CA . GLU A 1 99 ? -11.930 -7.017 31.686 1.00 49.38 99 GLU A CA 1
ATOM 756 C C . GLU A 1 99 ? -10.400 -6.960 31.515 1.00 49.38 99 GLU A C 1
ATOM 758 O O . GLU A 1 99 ? -9.710 -7.951 31.759 1.00 49.38 99 GLU A O 1
ATOM 763 N N . ALA A 1 100 ? -9.834 -5.790 31.191 1.00 50.88 100 ALA A N 1
ATOM 764 C CA . ALA A 1 100 ? -8.390 -5.593 31.052 1.00 50.88 100 ALA A CA 1
ATOM 765 C C . ALA A 1 100 ? -7.712 -5.413 32.426 1.00 50.88 100 ALA A C 1
ATOM 767 O O . ALA A 1 100 ? -7.087 -4.394 32.731 1.00 50.88 100 ALA A O 1
ATOM 768 N N . GLY A 1 101 ? -7.837 -6.422 33.289 1.00 43.50 101 GLY A N 1
ATOM 769 C CA . GLY A 1 101 ? -6.970 -6.561 34.451 1.00 43.50 101 GLY A CA 1
ATOM 770 C C . GLY A 1 101 ? -5.512 -6.637 33.991 1.00 43.50 101 GLY A C 1
ATOM 771 O O . GLY A 1 101 ? -5.136 -7.563 33.284 1.00 43.50 101 GLY A O 1
ATOM 772 N N . LEU A 1 102 ? -4.700 -5.666 34.423 1.00 40.62 102 LEU A N 1
ATOM 773 C CA . LEU A 1 102 ? -3.248 -5.582 34.214 1.00 40.62 102 LEU A CA 1
ATOM 774 C C . LEU A 1 102 ? -2.803 -5.417 32.748 1.00 40.62 102 LEU A C 1
ATOM 776 O O . LEU A 1 102 ? -2.281 -6.345 32.147 1.00 40.62 102 LEU A O 1
ATOM 780 N N . GLY A 1 103 ? -2.937 -4.191 32.227 1.00 44.66 103 GLY A N 1
ATOM 781 C CA . GLY A 1 103 ? -1.921 -3.413 31.486 1.00 44.66 103 GLY A CA 1
ATOM 782 C C . GLY A 1 103 ? -0.782 -4.116 30.728 1.00 44.66 103 GLY A C 1
ATOM 783 O O . GLY A 1 103 ? 0.349 -3.632 30.759 1.00 44.66 103 GLY A O 1
ATOM 784 N N . GLY A 1 104 ? -1.042 -5.226 30.047 1.00 44.75 104 GLY A N 1
ATOM 785 C CA . GLY A 1 104 ? -0.101 -5.861 29.139 1.00 44.75 104 GLY A CA 1
ATOM 786 C C . GLY A 1 104 ? -0.329 -5.342 27.729 1.00 44.75 104 GLY A C 1
ATOM 787 O O . GLY A 1 104 ? -1.385 -5.583 27.155 1.00 44.75 104 GLY A O 1
ATOM 788 N N . SER A 1 105 ? 0.665 -4.666 27.148 1.00 53.75 105 SER A N 1
ATOM 789 C CA . SER A 1 105 ? 0.743 -4.541 25.690 1.00 53.75 105 SER A CA 1
ATOM 790 C C . SER A 1 105 ? 0.788 -5.962 25.124 1.00 53.75 105 SER A C 1
ATOM 792 O O . SER A 1 105 ? 1.792 -6.661 25.284 1.00 53.75 105 SER A O 1
ATOM 794 N N . THR A 1 106 ? -0.320 -6.449 24.563 1.00 57.34 106 THR A N 1
ATOM 795 C CA . THR A 1 106 ? -0.369 -7.785 23.969 1.00 57.34 106 THR A CA 1
ATOM 796 C C . THR A 1 106 ? 0.440 -7.751 22.682 1.00 57.34 106 THR A C 1
ATOM 798 O O . THR A 1 106 ? -0.070 -7.383 21.624 1.00 57.34 106 THR A O 1
ATOM 801 N N . VAL A 1 107 ? 1.721 -8.114 22.767 1.00 59.66 107 VAL A N 1
ATOM 802 C CA . VAL A 1 107 ? 2.533 -8.397 21.583 1.00 59.66 107 VAL A CA 1
ATOM 803 C C . VAL A 1 107 ? 1.948 -9.648 20.938 1.00 59.66 107 VAL A C 1
ATOM 805 O O . VAL A 1 107 ? 2.166 -10.769 21.395 1.00 59.66 107 VAL A O 1
ATOM 808 N N . SER A 1 108 ? 1.144 -9.444 19.903 1.00 68.56 108 SER A N 1
ATOM 809 C CA . SER A 1 108 ? 0.588 -10.519 19.096 1.00 68.56 108 SER A CA 1
ATOM 810 C C . SER A 1 108 ? 1.550 -10.803 17.945 1.00 68.56 108 SER A C 1
ATOM 812 O O . SER A 1 108 ? 1.772 -9.975 17.063 1.00 68.56 108 SER A O 1
ATOM 814 N N . ASN A 1 109 ? 2.163 -11.986 17.984 1.00 71.06 109 ASN A N 1
ATOM 815 C CA . ASN A 1 109 ? 3.045 -12.465 16.925 1.00 71.06 109 ASN A CA 1
ATOM 816 C C . ASN A 1 109 ? 2.201 -13.094 15.814 1.00 71.06 109 ASN A C 1
ATOM 818 O O . ASN A 1 109 ? 1.963 -14.302 15.804 1.00 71.06 109 ASN A O 1
ATOM 822 N N . GLN A 1 110 ? 1.737 -12.264 14.883 1.00 79.38 110 GLN A N 1
ATOM 823 C CA . GLN A 1 110 ? 1.092 -12.724 13.658 1.00 79.38 110 GLN A CA 1
ATOM 824 C C . GLN A 1 110 ? 2.150 -13.054 12.586 1.00 79.38 110 GLN A C 1
ATOM 826 O O . GLN A 1 110 ? 3.276 -12.560 12.632 1.00 79.38 110 GLN A O 1
ATOM 831 N N . ALA A 1 111 ? 1.814 -13.913 11.624 1.00 83.44 111 ALA A N 1
ATOM 832 C CA . ALA A 1 111 ? 2.605 -14.088 10.408 1.00 83.44 111 ALA A CA 1
ATOM 833 C C . ALA A 1 111 ? 1.998 -13.242 9.273 1.00 83.44 111 ALA A C 1
ATOM 835 O O . ALA A 1 111 ? 0.773 -13.115 9.215 1.00 83.44 111 ALA A O 1
ATOM 836 N N . PRO A 1 112 ? 2.809 -12.691 8.354 1.00 86.12 112 PRO A N 1
ATOM 837 C CA . PRO A 1 112 ? 2.265 -11.984 7.201 1.00 86.12 112 PRO A CA 1
ATOM 838 C C . PRO A 1 112 ? 1.444 -12.938 6.329 1.00 86.12 112 PRO A C 1
ATOM 840 O O . PRO A 1 112 ? 1.789 -14.114 6.196 1.00 86.12 112 PRO A O 1
ATOM 843 N N . ILE A 1 113 ? 0.396 -12.406 5.700 1.00 85.56 113 ILE A N 1
ATOM 844 C CA . ILE A 1 113 ? -0.425 -13.109 4.706 1.00 85.56 113 ILE A CA 1
ATOM 845 C C . ILE A 1 113 ? 0.459 -13.526 3.528 1.00 85.56 113 ILE A C 1
ATOM 847 O O . ILE A 1 113 ? 0.399 -14.660 3.062 1.00 85.56 113 ILE A O 1
ATOM 851 N N . VAL A 1 114 ? 1.312 -12.604 3.069 1.00 84.94 114 VAL A N 1
ATOM 852 C CA . VAL A 1 114 ? 2.227 -12.820 1.946 1.00 84.94 114 VAL A CA 1
ATOM 853 C C . VAL A 1 114 ? 3.580 -12.187 2.236 1.00 84.94 114 VAL A C 1
ATOM 855 O O . VAL A 1 114 ? 3.666 -11.106 2.817 1.00 84.94 114 VAL A O 1
ATOM 858 N N . LYS A 1 115 ? 4.641 -12.872 1.796 1.00 85.94 115 LYS A N 1
ATOM 859 C CA . LYS A 1 115 ? 6.004 -12.345 1.692 1.00 85.94 115 LYS A CA 1
ATOM 860 C C . LYS A 1 115 ? 6.429 -12.382 0.232 1.00 85.94 115 LYS A C 1
ATOM 862 O O . LYS A 1 115 ? 6.452 -13.452 -0.373 1.00 85.94 115 LYS A O 1
ATOM 867 N N . PHE A 1 116 ? 6.812 -11.240 -0.311 1.00 83.12 116 PHE A N 1
ATOM 868 C CA . PHE A 1 116 ? 7.291 -11.116 -1.678 1.00 83.12 116 PHE A CA 1
ATOM 869 C C . PHE A 1 116 ? 8.713 -10.578 -1.689 1.00 83.12 116 PHE A C 1
ATOM 871 O O . PHE A 1 116 ? 8.958 -9.440 -1.307 1.00 83.12 116 PHE A O 1
ATOM 878 N N . ALA A 1 117 ? 9.645 -11.417 -2.129 1.00 82.81 117 ALA A N 1
ATOM 879 C CA . ALA A 1 117 ? 11.081 -11.144 -2.116 1.00 82.81 117 ALA A CA 1
ATOM 880 C C . ALA A 1 117 ? 11.672 -11.044 -3.535 1.00 82.81 117 ALA A C 1
ATOM 882 O O . ALA A 1 117 ? 12.821 -11.419 -3.749 1.00 82.81 117 ALA A O 1
ATOM 883 N N . ARG A 1 118 ? 10.867 -10.642 -4.535 1.00 79.56 118 ARG A N 1
ATOM 884 C CA . ARG A 1 118 ? 11.339 -10.503 -5.929 1.00 79.56 118 ARG A CA 1
ATOM 885 C C . ARG A 1 118 ? 11.720 -9.077 -6.316 1.00 79.56 118 ARG A C 1
ATOM 887 O O . ARG A 1 118 ? 12.266 -8.895 -7.402 1.00 79.56 118 ARG A O 1
ATOM 894 N N . HIS A 1 119 ? 11.443 -8.093 -5.461 1.00 81.38 119 HIS A N 1
ATOM 895 C CA . HIS A 1 119 ? 11.990 -6.755 -5.644 1.00 81.38 119 HIS A CA 1
ATOM 896 C C . HIS A 1 119 ? 13.513 -6.842 -5.679 1.00 81.38 119 HIS A C 1
ATOM 898 O O . HIS A 1 119 ? 14.128 -7.544 -4.873 1.00 81.38 119 HIS A O 1
ATOM 904 N N . LYS A 1 120 ? 14.113 -6.181 -6.666 1.00 79.69 120 LYS A N 1
ATOM 905 C CA . LYS A 1 120 ? 15.565 -6.257 -6.879 1.00 79.69 120 LYS A CA 1
ATOM 906 C C . LYS A 1 120 ? 16.335 -5.344 -5.932 1.00 79.69 120 LYS A C 1
ATOM 908 O O . LYS A 1 120 ? 17.537 -5.527 -5.780 1.00 79.69 120 LYS A O 1
ATOM 913 N N . ASP A 1 121 ? 15.648 -4.366 -5.354 1.00 81.31 121 ASP A N 1
ATOM 914 C CA . ASP A 1 121 ? 16.188 -3.340 -4.470 1.00 81.31 121 ASP A CA 1
ATOM 915 C C . ASP A 1 121 ? 15.028 -2.664 -3.711 1.00 81.31 121 ASP A C 1
ATOM 917 O O . ASP A 1 121 ? 13.865 -2.940 -4.028 1.00 81.31 121 ASP A O 1
ATOM 921 N N . GLU A 1 122 ? 15.308 -1.876 -2.673 1.00 75.31 122 GLU A N 1
ATOM 922 C CA . GLU A 1 122 ? 14.258 -1.267 -1.842 1.00 75.31 122 GLU A CA 1
ATOM 923 C C . GLU A 1 122 ? 13.249 -0.472 -2.699 1.00 75.31 122 GLU A C 1
ATOM 925 O O . GLU A 1 122 ? 13.584 0.071 -3.755 1.00 75.31 122 GLU A O 1
ATOM 930 N N . GLY A 1 123 ? 11.978 -0.474 -2.291 1.00 66.44 123 GLY A N 1
ATOM 931 C CA . GLY A 1 123 ? 10.870 0.058 -3.081 1.00 66.44 123 GLY A CA 1
ATOM 932 C C . GLY A 1 123 ? 9.973 0.974 -2.264 1.00 66.44 123 GLY A C 1
ATOM 933 O O . GLY A 1 123 ? 9.256 0.513 -1.379 1.00 66.44 123 GLY A O 1
ATOM 934 N N . TYR A 1 124 ? 10.008 2.272 -2.571 1.00 69.06 124 TYR A N 1
ATOM 935 C CA . TYR A 1 124 ? 9.272 3.314 -1.841 1.00 69.06 124 TYR A CA 1
ATOM 936 C C . TYR A 1 124 ? 7.897 3.642 -2.448 1.00 69.06 124 TYR A C 1
ATOM 938 O O . TYR A 1 124 ? 7.100 4.340 -1.821 1.00 69.06 124 TYR A O 1
ATOM 946 N N . ALA A 1 125 ? 7.604 3.133 -3.649 1.00 83.12 125 ALA A N 1
ATOM 947 C CA . ALA A 1 125 ? 6.362 3.395 -4.367 1.00 83.12 125 ALA A CA 1
ATOM 948 C C . ALA A 1 125 ? 5.390 2.217 -4.238 1.00 83.12 125 ALA A C 1
ATOM 950 O O . ALA A 1 125 ? 5.668 1.122 -4.732 1.00 83.12 125 ALA A O 1
ATOM 951 N N . ILE A 1 126 ? 4.239 2.440 -3.606 1.00 90.69 126 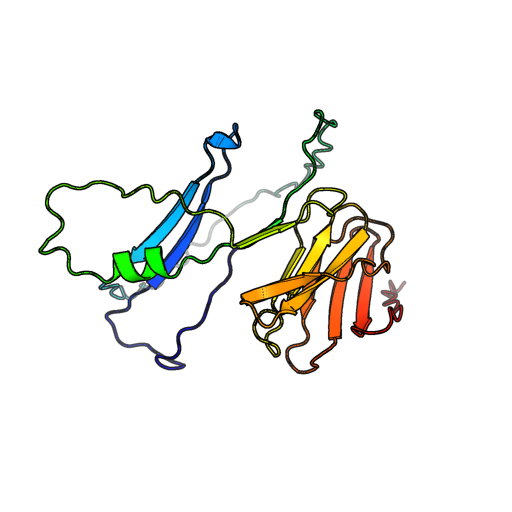ILE A N 1
ATOM 952 C CA . ILE A 1 126 ? 3.140 1.473 -3.512 1.00 90.69 126 ILE A CA 1
ATOM 953 C C . ILE A 1 126 ? 1.833 2.240 -3.663 1.00 90.69 126 ILE A C 1
ATOM 955 O O . ILE A 1 126 ? 1.675 3.284 -3.033 1.00 90.69 126 ILE A O 1
ATOM 959 N N . ASP A 1 127 ? 0.897 1.701 -4.443 1.00 91.25 127 ASP A N 1
ATOM 960 C CA . ASP A 1 127 ? -0.467 2.225 -4.476 1.00 91.25 127 ASP A CA 1
ATOM 961 C C . ASP A 1 127 ? -1.515 1.129 -4.698 1.00 91.25 127 ASP A C 1
ATOM 963 O O . ASP A 1 127 ? -1.322 0.198 -5.492 1.00 91.25 127 ASP A O 1
ATOM 967 N N . TRP A 1 128 ? -2.636 1.252 -3.989 1.00 92.56 128 TRP A N 1
ATOM 968 C CA . TRP A 1 128 ? -3.773 0.338 -4.077 1.00 92.56 128 TRP A CA 1
ATOM 969 C C . TRP A 1 128 ? -4.775 0.847 -5.108 1.00 92.56 128 TRP A C 1
ATOM 971 O O . TRP A 1 128 ? -5.093 2.031 -5.154 1.00 92.56 128 TRP A O 1
ATOM 981 N N . SER A 1 129 ? -5.331 -0.054 -5.917 1.00 91.00 129 SER A N 1
ATOM 982 C CA . SER A 1 129 ? -6.375 0.326 -6.862 1.00 91.00 129 SER A CA 1
ATOM 983 C C . SER A 1 129 ? -7.632 0.763 -6.101 1.00 91.00 129 SER A C 1
ATOM 985 O O . SER A 1 129 ? -8.180 -0.029 -5.329 1.00 91.00 129 SER A O 1
ATOM 987 N N . PRO A 1 130 ? -8.167 1.970 -6.358 1.00 90.62 130 PRO A N 1
ATOM 988 C CA . PRO A 1 130 ? -9.415 2.407 -5.740 1.00 90.62 130 PRO A CA 1
ATOM 989 C C . PRO A 1 130 ? -10.644 1.709 -6.345 1.00 90.62 130 PRO A C 1
ATOM 991 O O . PRO A 1 130 ? -11.734 1.788 -5.783 1.00 90.62 130 PRO A O 1
ATOM 994 N N . LEU A 1 131 ? -10.486 1.044 -7.496 1.00 89.12 131 LEU A N 1
ATOM 995 C CA . LEU A 1 131 ? -11.580 0.435 -8.256 1.00 89.12 131 LEU A CA 1
ATOM 996 C C . LEU A 1 131 ? -11.637 -1.091 -8.136 1.00 89.12 131 LEU A C 1
ATOM 998 O O . LEU A 1 131 ? -12.695 -1.678 -8.360 1.00 89.12 131 LEU A O 1
ATOM 1002 N N . VAL A 1 132 ? -10.521 -1.739 -7.791 1.00 90.00 132 VAL A N 1
ATOM 1003 C CA . VAL A 1 132 ? -10.438 -3.197 -7.645 1.00 90.00 132 VAL A CA 1
ATOM 1004 C C . VAL A 1 132 ? -9.870 -3.530 -6.274 1.00 90.00 132 VAL A C 1
ATOM 1006 O O . VAL A 1 132 ? -8.671 -3.403 -6.032 1.00 90.00 132 VAL A O 1
ATOM 1009 N N . ALA A 1 133 ? -10.745 -3.976 -5.372 1.00 89.69 133 ALA A N 1
ATOM 1010 C CA . ALA A 1 133 ? -10.364 -4.337 -4.013 1.00 89.69 133 ALA A CA 1
ATOM 1011 C C . ALA A 1 133 ? -9.248 -5.390 -4.014 1.00 89.69 133 ALA A C 1
ATOM 1013 O O . ALA A 1 133 ? -9.363 -6.434 -4.652 1.00 89.69 133 ALA A O 1
ATOM 1014 N N . GLY A 1 134 ? -8.170 -5.106 -3.285 1.00 88.75 134 GLY A N 1
ATOM 1015 C CA . GLY A 1 134 ? -7.018 -5.993 -3.179 1.00 88.75 134 GLY A CA 1
ATOM 1016 C C . GLY A 1 134 ? -5.996 -5.857 -4.308 1.00 88.75 134 GLY A C 1
ATOM 1017 O O . GLY A 1 134 ? -4.901 -6.382 -4.158 1.00 88.75 134 GLY A O 1
ATOM 1018 N N . ARG A 1 135 ? -6.269 -5.139 -5.403 1.00 91.38 135 ARG A N 1
ATOM 1019 C CA . ARG A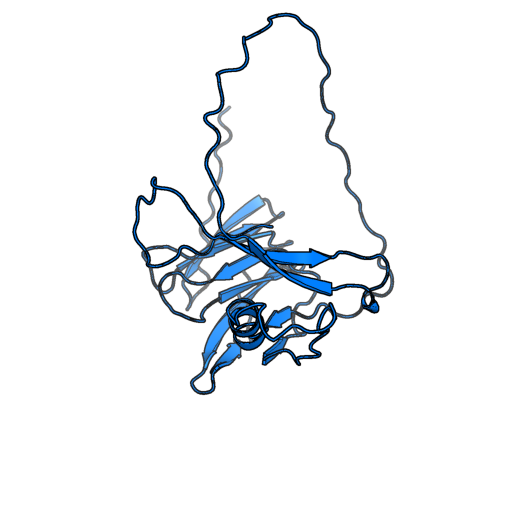 1 135 ? -5.246 -4.884 -6.429 1.00 91.38 135 ARG A CA 1
ATOM 1020 C C . ARG A 1 135 ? -4.276 -3.805 -5.955 1.00 91.38 135 ARG A C 1
ATOM 1022 O O . ARG A 1 135 ? -4.716 -2.770 -5.457 1.00 91.38 135 ARG A O 1
ATOM 1029 N N . LEU A 1 136 ? -2.977 -4.008 -6.161 1.00 91.56 136 LEU A N 1
ATOM 1030 C CA . LEU A 1 136 ? -1.959 -2.984 -5.906 1.00 91.56 136 LEU A CA 1
ATOM 1031 C C . LEU A 1 136 ? -0.826 -3.036 -6.937 1.00 91.56 136 LEU A C 1
ATOM 1033 O O . LEU A 1 136 ? -0.642 -4.038 -7.631 1.00 91.56 136 LEU A O 1
ATOM 1037 N N . VAL A 1 137 ? -0.063 -1.949 -7.022 1.00 91.62 137 VAL A N 1
ATOM 1038 C CA . VAL A 1 137 ? 1.234 -1.908 -7.714 1.00 91.62 137 VAL A CA 1
ATOM 1039 C C . VAL A 1 137 ? 2.342 -1.572 -6.729 1.00 91.62 137 VAL A C 1
ATOM 1041 O O . VAL A 1 137 ? 2.131 -0.787 -5.804 1.00 91.62 137 VAL A O 1
ATOM 1044 N N . SER A 1 138 ? 3.521 -2.157 -6.934 1.00 91.75 138 SER A N 1
ATOM 1045 C CA . SER A 1 138 ? 4.725 -1.836 -6.165 1.00 91.75 138 SER A CA 1
ATOM 1046 C C . SER A 1 138 ? 5.930 -1.617 -7.078 1.00 91.75 138 SER A C 1
ATOM 1048 O O . SER A 1 138 ? 6.192 -2.421 -7.972 1.00 91.75 138 SER A O 1
ATOM 1050 N N . GLY A 1 139 ? 6.671 -0.534 -6.855 1.00 90.69 139 GLY A N 1
ATOM 1051 C CA . GLY A 1 139 ? 7.890 -0.180 -7.588 1.00 90.69 139 GLY A CA 1
ATOM 1052 C C . GLY A 1 139 ? 9.154 -0.504 -6.794 1.00 90.69 139 GLY A C 1
ATOM 1053 O O . GLY A 1 139 ? 9.086 -0.672 -5.578 1.00 90.69 139 GLY A O 1
ATOM 1054 N N . ASP A 1 140 ? 10.306 -0.575 -7.462 1.00 88.25 140 ASP A N 1
ATOM 1055 C CA . ASP A 1 140 ? 11.619 -0.641 -6.809 1.00 88.25 140 ASP A CA 1
ATOM 1056 C C . ASP A 1 140 ? 12.670 0.305 -7.407 1.00 88.25 140 ASP A C 1
ATOM 1058 O O . ASP A 1 140 ? 12.492 0.923 -8.464 1.00 88.25 140 ASP A O 1
ATOM 1062 N N . CYS A 1 141 ? 13.807 0.406 -6.713 1.00 89.50 141 CYS A N 1
ATOM 1063 C CA . CYS A 1 141 ? 14.962 1.189 -7.140 1.00 89.50 141 CYS A CA 1
ATOM 1064 C C . CYS A 1 141 ? 15.655 0.662 -8.410 1.00 89.50 141 CYS A C 1
ATOM 1066 O O . CYS A 1 141 ? 16.498 1.358 -8.982 1.00 89.50 141 CYS A O 1
ATOM 1068 N N . LYS A 1 142 ? 15.291 -0.530 -8.903 1.00 88.56 142 LYS A N 1
ATOM 1069 C CA . LYS A 1 142 ? 15.807 -1.114 -10.152 1.00 88.56 142 LYS A CA 1
ATOM 1070 C C . LYS A 1 142 ? 14.684 -1.262 -11.167 1.00 88.56 142 LYS A C 1
ATOM 1072 O O . LYS A 1 142 ? 14.538 -2.341 -11.731 1.00 88.56 142 LYS A O 1
ATOM 1077 N N . ASN A 1 143 ? 13.939 -0.174 -11.373 1.00 86.12 143 ASN A N 1
ATOM 1078 C CA . ASN A 1 143 ? 12.976 0.073 -12.448 1.00 86.12 143 ASN A CA 1
ATOM 1079 C C . ASN A 1 143 ? 11.822 -0.926 -12.627 1.00 86.12 143 ASN A C 1
ATOM 1081 O O . ASN A 1 143 ? 11.097 -0.827 -13.620 1.00 86.12 143 ASN A O 1
ATOM 1085 N N . CYS A 1 144 ? 11.631 -1.870 -11.705 1.00 88.00 144 CYS A N 1
ATOM 1086 C CA . CYS A 1 144 ? 10.590 -2.879 -11.832 1.00 88.00 144 CYS A CA 1
ATOM 1087 C C . CYS A 1 144 ? 9.317 -2.409 -11.132 1.00 88.00 144 CYS A C 1
ATOM 1089 O O . CYS A 1 144 ? 9.340 -2.044 -9.957 1.00 88.00 144 CYS A O 1
ATOM 1091 N N . ILE A 1 145 ? 8.191 -2.479 -11.843 1.00 90.31 145 ILE A N 1
ATOM 1092 C CA . ILE A 1 145 ? 6.859 -2.282 -11.264 1.00 90.31 145 ILE A CA 1
ATOM 1093 C C . ILE A 1 145 ? 6.130 -3.624 -11.292 1.00 90.31 145 ILE A C 1
ATOM 1095 O O . ILE A 1 145 ? 5.939 -4.214 -12.353 1.00 90.31 145 ILE A O 1
ATOM 1099 N N . ASN A 1 146 ? 5.730 -4.126 -10.130 1.00 90.00 146 ASN A N 1
ATOM 1100 C CA . ASN A 1 146 ? 5.056 -5.412 -9.981 1.00 90.00 146 ASN A CA 1
ATOM 1101 C C . ASN A 1 146 ? 3.552 -5.188 -9.795 1.00 90.00 146 ASN A C 1
ATOM 1103 O O . ASN A 1 146 ? 3.147 -4.385 -8.952 1.00 90.00 146 ASN A O 1
ATOM 1107 N N . LEU A 1 147 ? 2.736 -5.912 -10.566 1.00 90.38 147 LEU A N 1
ATOM 1108 C CA . LEU A 1 147 ? 1.281 -5.931 -10.428 1.00 90.38 147 LEU A CA 1
ATOM 1109 C C . LEU A 1 147 ? 0.851 -7.079 -9.525 1.00 90.38 147 LEU A C 1
ATOM 1111 O O . LEU A 1 147 ? 1.236 -8.231 -9.733 1.00 90.38 147 LEU A O 1
ATOM 1115 N N . TRP A 1 148 ? 0.001 -6.750 -8.564 1.00 91.50 148 TRP A N 1
ATOM 1116 C CA . TRP A 1 148 ? -0.563 -7.689 -7.615 1.00 91.50 148 TRP A CA 1
ATOM 1117 C C . TRP A 1 148 ? -2.065 -7.751 -7.835 1.00 91.50 148 TRP A C 1
ATOM 1119 O O . TRP A 1 148 ? -2.785 -6.789 -7.560 1.00 91.50 148 TRP A O 1
ATOM 1129 N N . GLU A 1 149 ? -2.541 -8.889 -8.321 1.00 90.25 149 GLU A N 1
ATOM 1130 C CA . GLU A 1 149 ? -3.963 -9.145 -8.512 1.00 90.25 149 GLU A CA 1
ATOM 1131 C C . GLU A 1 149 ? -4.513 -9.959 -7.338 1.00 90.25 149 GLU A C 1
ATOM 1133 O O . GLU A 1 149 ? -3.869 -10.924 -6.922 1.00 90.25 149 GLU A O 1
ATOM 1138 N N . PRO A 1 150 ? -5.696 -9.624 -6.799 1.00 90.88 150 PRO A N 1
ATOM 1139 C CA . PRO A 1 150 ? -6.304 -10.412 -5.737 1.00 90.88 150 PRO A CA 1
ATOM 1140 C C . PRO A 1 150 ? -6.607 -11.834 -6.232 1.00 90.88 150 PRO A C 1
ATOM 1142 O O . PRO A 1 150 ? -7.140 -12.040 -7.325 1.00 90.88 150 PRO A O 1
ATOM 1145 N N . ALA A 1 151 ? -6.278 -12.828 -5.414 1.00 88.75 151 ALA A N 1
ATOM 1146 C CA . ALA A 1 151 ? -6.621 -14.226 -5.639 1.00 88.75 151 ALA A CA 1
ATOM 1147 C C . ALA A 1 151 ? -7.875 -14.621 -4.839 1.00 88.75 151 ALA A C 1
ATOM 1149 O O . ALA A 1 151 ? -8.295 -13.940 -3.903 1.00 88.75 151 ALA A O 1
ATOM 1150 N N . SER A 1 152 ? -8.495 -15.746 -5.202 1.00 86.38 152 SER A N 1
ATOM 1151 C CA . SER A 1 152 ? -9.739 -16.221 -4.572 1.00 86.38 152 SER A CA 1
ATOM 1152 C C . SER A 1 152 ? -9.582 -16.675 -3.117 1.00 86.38 152 SER A C 1
ATOM 1154 O O . SER A 1 152 ? -10.575 -16.836 -2.416 1.00 86.38 152 SER A O 1
ATOM 1156 N N . ASP A 1 153 ? -8.355 -16.923 -2.671 1.00 83.94 153 ASP A N 1
ATOM 1157 C CA . ASP A 1 153 ? -7.995 -17.445 -1.351 1.00 83.94 153 ASP A CA 1
ATOM 1158 C C . ASP A 1 153 ? -7.485 -16.352 -0.393 1.00 83.94 153 ASP A C 1
ATOM 1160 O O . ASP A 1 153 ? -6.755 -16.646 0.552 1.00 83.94 153 ASP A O 1
ATOM 1164 N N . SER A 1 154 ? -7.863 -15.091 -0.633 1.00 80.44 154 SER A N 1
ATOM 1165 C CA . SER A 1 154 ? -7.377 -13.924 0.123 1.00 80.44 154 SER A CA 1
ATOM 1166 C C . SER A 1 154 ? -5.854 -13.731 0.045 1.00 80.44 154 SER A C 1
ATOM 1168 O O . SER A 1 154 ? -5.257 -13.121 0.933 1.00 80.44 154 SER A O 1
ATOM 1170 N N . SER A 1 155 ? -5.226 -14.250 -1.013 1.00 84.56 155 SER A N 1
ATOM 1171 C CA . SER A 1 155 ? -3.828 -14.002 -1.365 1.00 84.56 155 SER A CA 1
ATOM 1172 C C . SER A 1 155 ? -3.718 -13.137 -2.631 1.00 84.56 155 SER A C 1
ATOM 1174 O O . SER A 1 155 ? -4.698 -12.520 -3.059 1.00 84.56 155 SER A O 1
ATOM 1176 N N . TRP A 1 156 ? -2.527 -13.075 -3.232 1.00 89.38 156 TRP A N 1
ATOM 1177 C CA . TRP A 1 156 ? -2.273 -12.328 -4.461 1.00 89.38 156 TRP A CA 1
ATOM 1178 C C . TRP A 1 156 ? -1.619 -13.198 -5.530 1.00 89.38 156 TRP A C 1
ATOM 1180 O O . TRP A 1 156 ? -0.639 -13.898 -5.273 1.00 89.38 156 TRP A O 1
ATOM 1190 N N . ASN A 1 157 ? -2.112 -13.065 -6.758 1.00 88.38 157 ASN A N 1
ATOM 1191 C CA . ASN A 1 157 ? -1.413 -13.474 -7.965 1.00 88.38 157 ASN A CA 1
ATOM 1192 C C . ASN A 1 157 ? -0.510 -12.320 -8.401 1.00 88.38 157 ASN A C 1
ATOM 1194 O O . ASN A 1 157 ? -0.993 -11.266 -8.810 1.00 88.38 157 ASN A O 1
ATOM 1198 N N . ILE A 1 158 ? 0.800 -12.517 -8.301 1.00 87.62 158 ILE A N 1
ATOM 1199 C CA . ILE A 1 158 ? 1.786 -11.502 -8.678 1.00 87.62 158 ILE A CA 1
ATOM 1200 C C . ILE A 1 158 ? 2.366 -11.897 -10.030 1.00 87.62 158 ILE A C 1
ATOM 1202 O O . ILE A 1 158 ? 2.884 -13.012 -10.166 1.00 87.62 158 ILE A O 1
ATOM 1206 N N . ASP A 1 159 ? 2.264 -11.011 -11.024 1.00 80.69 159 ASP A N 1
ATOM 1207 C CA . ASP A 1 159 ? 2.781 -11.294 -12.366 1.00 80.69 159 ASP A CA 1
ATOM 1208 C C . ASP A 1 159 ? 4.298 -11.557 -12.287 1.00 80.69 159 ASP A C 1
ATOM 1210 O O . ASP A 1 159 ? 5.037 -10.755 -11.706 1.00 80.69 159 ASP A O 1
ATOM 1214 N N . PRO A 1 160 ? 4.806 -12.685 -12.819 1.00 79.50 160 PRO A N 1
ATOM 1215 C CA . PRO A 1 160 ? 6.241 -12.942 -12.845 1.00 79.50 160 PRO A CA 1
ATOM 1216 C C . PRO A 1 160 ? 7.028 -11.950 -13.714 1.00 79.50 160 PRO A C 1
ATOM 1218 O O . PRO A 1 160 ? 8.246 -11.868 -13.545 1.00 79.50 160 PRO A O 1
ATOM 1221 N N . ASN A 1 161 ? 6.369 -11.237 -14.629 1.00 83.50 161 ASN A N 1
ATOM 1222 C CA . ASN A 1 161 ? 6.970 -10.237 -15.499 1.00 83.50 161 ASN A CA 1
ATOM 1223 C C . ASN A 1 161 ? 6.593 -8.833 -14.998 1.00 83.50 161 ASN A C 1
ATOM 1225 O O . ASN A 1 161 ? 5.467 -8.388 -15.222 1.00 83.50 161 ASN A O 1
ATOM 1229 N N . PRO A 1 162 ? 7.511 -8.108 -14.338 1.00 86.00 162 PRO A N 1
ATOM 1230 C CA . PRO A 1 162 ? 7.247 -6.728 -13.954 1.00 86.00 162 PRO A CA 1
ATOM 1231 C C . PRO A 1 162 ? 7.103 -5.834 -15.192 1.00 86.00 162 PRO A C 1
ATOM 1233 O O . PRO A 1 162 ? 7.701 -6.101 -16.240 1.00 86.00 162 PRO A O 1
ATOM 1236 N N . PHE A 1 163 ? 6.371 -4.728 -15.063 1.00 85.62 163 PHE A N 1
ATOM 1237 C CA . PHE A 1 163 ? 6.410 -3.667 -16.063 1.00 85.62 163 PHE A CA 1
ATOM 1238 C C . PHE A 1 163 ? 7.790 -3.008 -16.052 1.00 85.62 163 PHE A C 1
ATOM 1240 O O . PHE A 1 163 ? 8.316 -2.653 -14.994 1.00 85.62 163 PHE A O 1
ATOM 1247 N N . ILE A 1 164 ? 8.357 -2.846 -17.249 1.00 83.44 164 ILE A N 1
ATOM 1248 C CA . ILE A 1 164 ? 9.658 -2.220 -17.486 1.00 83.44 164 ILE A CA 1
ATOM 1249 C C . ILE A 1 164 ? 9.449 -1.053 -18.455 1.00 83.44 164 ILE A C 1
ATOM 1251 O O . ILE A 1 164 ? 9.481 -1.227 -19.674 1.00 83.44 164 ILE A O 1
ATOM 1255 N N . GLY A 1 165 ? 9.198 0.133 -17.899 1.00 78.88 165 GLY A N 1
ATOM 1256 C CA . GLY A 1 165 ? 9.065 1.391 -18.649 1.00 78.88 165 GLY A CA 1
ATOM 1257 C C . GLY A 1 165 ? 10.220 2.367 -18.406 1.00 78.88 165 GLY A C 1
ATOM 1258 O O . GLY A 1 165 ? 10.667 3.043 -19.335 1.00 78.88 165 GLY A O 1
ATOM 1259 N N . HIS A 1 166 ? 10.736 2.375 -17.176 1.00 85.94 166 HIS A N 1
ATOM 1260 C CA . HIS A 1 166 ? 11.758 3.295 -16.685 1.00 85.94 166 HIS A CA 1
ATOM 1261 C C . HIS A 1 166 ? 13.178 2.734 -16.793 1.00 85.94 166 HIS A C 1
ATOM 1263 O O . HIS A 1 166 ? 13.388 1.527 -16.925 1.00 85.94 166 HIS A O 1
ATOM 1269 N N . THR A 1 167 ? 14.177 3.606 -16.706 1.00 88.00 167 THR A N 1
ATOM 1270 C CA . THR A 1 167 ? 15.605 3.238 -16.678 1.00 88.00 167 THR A CA 1
ATOM 1271 C C . THR A 1 167 ? 16.261 3.451 -15.314 1.00 88.00 167 THR A C 1
ATOM 1273 O O . THR A 1 167 ? 17.430 3.110 -15.156 1.00 88.00 167 THR A O 1
ATOM 1276 N N . ALA A 1 168 ? 15.532 3.992 -14.335 1.00 87.38 168 ALA A N 1
ATOM 1277 C CA . ALA A 1 168 ? 16.018 4.241 -12.977 1.00 87.38 168 ALA A CA 1
ATOM 1278 C C . ALA A 1 168 ? 14.945 3.925 -11.915 1.00 87.38 168 ALA A C 1
ATOM 1280 O O . ALA A 1 168 ? 13.900 3.350 -12.224 1.00 87.38 168 ALA A O 1
ATOM 1281 N N . SER A 1 169 ? 15.219 4.287 -10.657 1.00 89.25 169 SER A N 1
ATOM 1282 C CA . SER A 1 169 ? 14.331 4.065 -9.508 1.00 89.25 169 SER A CA 1
ATOM 1283 C C . SER A 1 169 ? 12.927 4.630 -9.732 1.00 89.25 169 SER A C 1
ATOM 1285 O O . SER A 1 169 ? 12.787 5.757 -10.217 1.00 89.25 169 SER A O 1
ATOM 1287 N N . VAL A 1 170 ? 11.899 3.850 -9.384 1.00 88.12 170 VAL A N 1
ATOM 1288 C CA . VAL A 1 170 ? 10.489 4.265 -9.415 1.00 88.12 170 VAL A CA 1
ATOM 1289 C C . VAL A 1 170 ? 10.078 4.697 -8.010 1.00 88.12 170 VAL A C 1
ATOM 1291 O O . VAL A 1 170 ? 10.081 3.886 -7.086 1.00 88.12 170 VAL A O 1
ATOM 1294 N N . PHE A 1 171 ? 9.710 5.968 -7.849 1.00 86.94 171 PHE A N 1
ATOM 1295 C CA . PHE A 1 171 ? 9.438 6.559 -6.530 1.00 86.94 171 PHE A CA 1
ATOM 1296 C C . PHE A 1 171 ? 7.969 6.951 -6.319 1.00 86.94 171 PHE A C 1
ATOM 1298 O O . PHE A 1 171 ? 7.537 7.086 -5.177 1.00 86.94 171 PHE A O 1
ATOM 1305 N N . VAL A 1 172 ? 7.181 7.089 -7.392 1.00 87.12 172 VAL A N 1
ATOM 1306 C CA . VAL A 1 172 ? 5.733 7.347 -7.316 1.00 87.12 172 VAL A CA 1
ATOM 1307 C C . VAL A 1 172 ? 4.988 6.378 -8.219 1.00 87.12 172 VAL A C 1
ATOM 1309 O O . VAL A 1 172 ? 5.370 6.168 -9.370 1.00 87.12 172 VAL A O 1
ATOM 1312 N N . LEU A 1 173 ? 3.902 5.831 -7.681 1.00 90.56 173 LEU A N 1
ATOM 1313 C CA . LEU A 1 173 ? 2.882 5.080 -8.397 1.00 90.56 173 LEU A CA 1
ATOM 1314 C C . LEU A 1 173 ? 1.521 5.620 -7.974 1.00 90.56 173 LEU A C 1
ATOM 1316 O O . LEU A 1 173 ? 1.322 5.902 -6.794 1.00 90.56 173 LEU A O 1
ATOM 1320 N N . GLN A 1 174 ? 0.608 5.781 -8.927 1.00 92.50 174 GLN A N 1
ATOM 1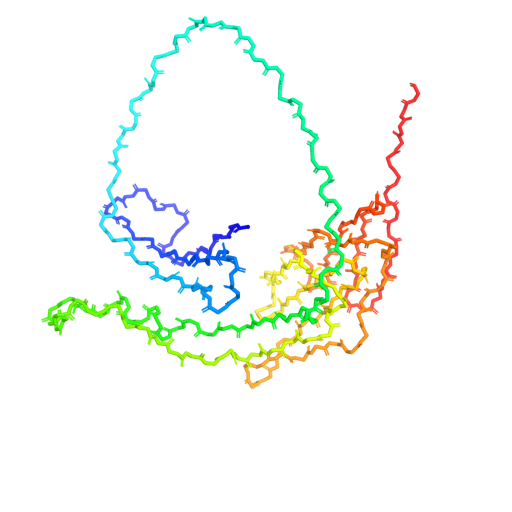321 C CA . GLN A 1 174 ? -0.753 6.208 -8.631 1.00 92.50 174 GLN A CA 1
ATOM 1322 C C . GLN A 1 174 ? -1.749 5.585 -9.608 1.00 92.50 174 GLN A C 1
ATOM 1324 O O . GLN A 1 174 ? -1.711 5.851 -10.811 1.00 92.50 174 GLN A O 1
ATOM 1329 N N . TRP A 1 175 ? -2.669 4.778 -9.099 1.00 92.00 175 TRP A N 1
ATOM 1330 C CA . TRP A 1 175 ? -3.779 4.234 -9.861 1.00 92.00 175 TRP A CA 1
ATOM 1331 C C . TRP A 1 175 ? -4.729 5.333 -10.326 1.00 92.00 175 TRP A C 1
ATOM 1333 O O . TRP A 1 175 ? -4.992 6.324 -9.639 1.00 92.00 175 TRP A O 1
ATOM 1343 N N . SER A 1 176 ? -5.296 5.123 -11.511 1.00 90.38 176 SER A N 1
ATOM 1344 C CA . SER A 1 176 ? -6.385 5.949 -12.001 1.00 90.38 176 SER A CA 1
ATOM 1345 C C . SER A 1 176 ? -7.616 5.774 -11.104 1.00 90.38 176 SER A C 1
ATOM 1347 O O . SER A 1 176 ? -8.025 4.644 -10.820 1.00 90.38 176 SER A O 1
ATOM 1349 N N . PRO A 1 177 ? -8.264 6.875 -10.685 1.00 89.88 177 PRO A N 1
ATOM 1350 C CA . PRO A 1 177 ? -9.491 6.811 -9.900 1.00 89.88 177 PRO A CA 1
ATOM 1351 C C . PRO A 1 177 ? -10.713 6.410 -10.737 1.00 89.88 177 PRO A C 1
ATOM 1353 O O . PRO A 1 177 ? -11.773 6.150 -10.174 1.00 89.88 177 PRO A O 1
ATOM 1356 N N . THR A 1 178 ? -10.599 6.403 -12.069 1.00 90.06 178 THR A N 1
ATOM 1357 C CA . THR A 1 178 ? -11.727 6.182 -12.992 1.00 90.06 178 THR A CA 1
ATOM 1358 C C . THR A 1 178 ? -11.485 5.072 -14.007 1.00 90.06 178 THR A C 1
ATOM 1360 O O . THR A 1 178 ? -12.450 4.539 -14.552 1.00 90.06 178 THR A O 1
ATOM 1363 N N . GLU A 1 179 ? -10.231 4.700 -14.263 1.00 87.94 179 GLU A N 1
ATOM 1364 C CA . GLU A 1 179 ? -9.888 3.662 -15.234 1.00 87.94 179 GLU A CA 1
ATOM 1365 C C . GLU A 1 179 ? -9.312 2.420 -14.549 1.00 87.94 179 GLU A C 1
ATOM 1367 O O . GLU A 1 179 ? -8.274 2.465 -13.897 1.00 87.94 179 GLU A O 1
ATOM 1372 N N . LEU A 1 180 ? -9.985 1.282 -14.734 1.00 85.12 180 LEU A N 1
ATOM 1373 C CA . LEU A 1 180 ? -9.718 0.028 -14.015 1.00 85.12 180 LEU A CA 1
ATOM 1374 C C . LEU A 1 180 ? -8.300 -0.532 -14.187 1.00 85.12 180 LEU A C 1
ATOM 1376 O O . LEU A 1 180 ? -7.824 -1.273 -13.328 1.00 85.12 180 LEU A O 1
ATOM 1380 N N . PHE A 1 181 ? -7.659 -0.233 -15.313 1.00 86.19 181 PHE A N 1
ATOM 1381 C CA . PHE A 1 181 ? -6.395 -0.843 -15.723 1.00 86.19 181 PHE A CA 1
ATOM 1382 C C . PHE A 1 181 ? -5.314 0.196 -16.006 1.00 86.19 181 PHE A C 1
ATOM 1384 O O . PHE A 1 181 ? -4.385 -0.107 -16.741 1.00 86.19 181 PHE A O 1
ATOM 1391 N N . VAL A 1 182 ? -5.435 1.413 -15.479 1.00 88.69 182 VAL A N 1
ATOM 1392 C CA . VAL A 1 182 ? -4.467 2.480 -15.754 1.00 88.69 182 VAL A CA 1
ATOM 1393 C C . VAL A 1 182 ? -3.867 2.981 -14.458 1.00 88.69 182 VAL A C 1
ATOM 1395 O O . VAL A 1 182 ? -4.596 3.294 -13.519 1.00 88.69 182 VAL A O 1
ATOM 1398 N N . PHE A 1 183 ? -2.547 3.095 -14.426 1.00 90.56 183 PHE A N 1
ATOM 1399 C CA . PHE A 1 183 ? -1.819 3.789 -13.372 1.00 90.56 183 PHE A CA 1
ATOM 1400 C C . PHE A 1 183 ? -0.717 4.656 -13.985 1.00 90.56 183 PHE A C 1
ATOM 1402 O O . PHE A 1 183 ? -0.276 4.420 -15.111 1.00 90.56 183 PHE A O 1
ATOM 1409 N N . ALA A 1 184 ? -0.297 5.675 -13.246 1.00 91.50 184 ALA A N 1
ATOM 1410 C CA . ALA A 1 184 ? 0.839 6.516 -13.582 1.00 91.50 184 ALA A CA 1
ATOM 1411 C C . ALA A 1 184 ? 2.046 6.141 -12.714 1.00 91.50 184 ALA A C 1
ATOM 1413 O O . ALA A 1 184 ? 1.891 5.776 -11.545 1.00 91.50 184 ALA A O 1
ATOM 1414 N N . SER A 1 185 ? 3.240 6.252 -13.282 1.00 89.69 185 SER A N 1
ATOM 1415 C CA . SER A 1 185 ? 4.523 5.988 -12.634 1.00 89.69 185 SER A CA 1
ATOM 1416 C C . SER A 1 185 ? 5.489 7.152 -12.873 1.00 89.69 185 SER A C 1
ATOM 1418 O O . SER A 1 185 ? 5.500 7.737 -13.955 1.00 89.69 185 SER A O 1
ATOM 1420 N N . CYS A 1 186 ? 6.287 7.514 -11.864 1.00 89.94 186 CYS A N 1
ATOM 1421 C CA . CYS A 1 186 ? 7.359 8.511 -11.996 1.00 89.94 186 CYS A CA 1
ATOM 1422 C C . CYS A 1 186 ? 8.698 7.928 -11.543 1.00 89.94 186 CYS A C 1
ATOM 1424 O O . CYS A 1 186 ? 8.772 7.209 -10.538 1.00 89.94 186 CYS A O 1
ATOM 1426 N N . SER A 1 187 ? 9.766 8.298 -12.251 1.00 88.44 187 SER A N 1
ATOM 1427 C CA . SER A 1 187 ? 11.118 7.807 -11.990 1.00 88.44 187 SER A CA 1
ATOM 1428 C C . SER A 1 187 ? 12.163 8.917 -11.938 1.00 88.44 187 SER A C 1
ATOM 1430 O O . SER A 1 187 ? 12.003 9.993 -12.516 1.00 88.44 187 SER A O 1
ATOM 1432 N N . VAL A 1 188 ? 13.265 8.631 -11.242 1.00 87.75 188 VAL A N 1
ATOM 1433 C CA . VAL A 1 188 ? 14.475 9.470 -11.202 1.00 87.75 188 VAL A CA 1
ATOM 1434 C C . VAL A 1 188 ? 15.104 9.632 -12.595 1.00 87.75 188 VAL A C 1
ATOM 1436 O O . VAL A 1 188 ? 15.885 10.551 -12.814 1.00 87.75 188 VAL A O 1
ATOM 1439 N N . ASP A 1 189 ? 14.729 8.797 -13.573 1.00 83.62 189 ASP A N 1
ATOM 1440 C CA . ASP A 1 189 ? 15.136 8.967 -14.975 1.00 83.62 189 ASP A CA 1
ATOM 1441 C C . ASP A 1 189 ? 14.547 10.219 -15.660 1.00 83.62 189 ASP A C 1
ATOM 1443 O O . ASP A 1 189 ? 14.867 10.493 -16.818 1.00 83.62 189 ASP A O 1
ATOM 1447 N N . GLY A 1 190 ? 13.708 10.978 -14.948 1.00 82.00 190 GLY A N 1
ATOM 1448 C CA . GLY A 1 190 ? 13.107 12.225 -15.413 1.00 82.00 190 GLY A CA 1
ATOM 1449 C C . GLY A 1 190 ? 11.804 12.038 -16.188 1.00 82.00 190 GLY A C 1
ATOM 1450 O O . GLY A 1 190 ? 11.252 13.027 -16.668 1.00 82.00 190 GLY A O 1
ATOM 1451 N N . ASN A 1 191 ? 11.295 10.808 -16.313 1.00 81.19 191 ASN A N 1
ATOM 1452 C CA . ASN A 1 191 ? 10.069 10.518 -17.050 1.00 81.19 191 ASN A CA 1
ATOM 1453 C C . ASN A 1 191 ? 8.899 10.154 -16.132 1.00 81.19 191 ASN A C 1
ATOM 1455 O O . ASN A 1 191 ? 9.057 9.575 -15.053 1.00 81.19 191 ASN A O 1
ATOM 1459 N N . ILE A 1 192 ? 7.701 10.438 -16.642 1.00 85.12 192 ILE A N 1
ATOM 1460 C CA . ILE A 1 192 ? 6.423 9.940 -16.136 1.00 85.12 192 ILE A CA 1
ATOM 1461 C C . ILE A 1 192 ? 5.860 8.999 -17.201 1.00 85.12 192 ILE A C 1
ATOM 1463 O O . ILE A 1 192 ? 5.908 9.328 -18.385 1.00 85.12 192 ILE A O 1
ATOM 1467 N N . CYS A 1 193 ? 5.353 7.836 -16.807 1.00 81.06 193 CYS A N 1
ATOM 1468 C CA . CYS A 1 193 ? 4.736 6.863 -17.706 1.00 81.06 193 CYS A CA 1
ATOM 1469 C C . CYS A 1 193 ? 3.288 6.589 -17.282 1.00 81.06 193 CYS A C 1
ATOM 1471 O O . CYS A 1 193 ? 2.976 6.564 -16.096 1.00 81.06 193 CYS A O 1
ATOM 1473 N N . ASN A 1 194 ? 2.402 6.384 -18.260 1.00 78.75 194 ASN A N 1
ATOM 1474 C CA . ASN A 1 194 ? 1.058 5.859 -18.024 1.00 78.75 194 ASN A CA 1
ATOM 1475 C C . ASN A 1 194 ? 1.039 4.416 -18.509 1.00 78.75 194 ASN A C 1
ATOM 1477 O O . ASN A 1 194 ? 1.157 4.164 -19.709 1.00 78.75 194 ASN A O 1
ATOM 1481 N N . ASP A 1 195 ? 0.879 3.479 -17.590 1.00 71.06 195 ASP A N 1
ATOM 1482 C CA . ASP A 1 195 ? 0.871 2.063 -17.910 1.00 71.06 195 ASP A CA 1
ATOM 1483 C C . ASP A 1 195 ? -0.573 1.568 -18.009 1.00 71.06 195 ASP A C 1
ATOM 1485 O O . ASP A 1 195 ? -1.384 1.710 -17.091 1.00 71.06 195 ASP A O 1
ATOM 1489 N N . LEU A 1 196 ? -0.895 0.981 -19.162 1.00 62.88 196 LEU A N 1
ATOM 1490 C CA . LEU A 1 196 ? -2.108 0.200 -19.349 1.00 62.88 196 LEU A CA 1
ATOM 1491 C C . LEU A 1 196 ? -1.779 -1.211 -18.859 1.00 62.88 196 LEU A C 1
ATOM 1493 O O . LEU A 1 196 ? -0.825 -1.811 -19.351 1.00 62.88 196 LEU A O 1
ATOM 1497 N N . GLY A 1 197 ? -2.561 -1.768 -17.937 1.00 51.81 197 GLY A N 1
ATOM 1498 C CA . GLY A 1 197 ? -2.327 -3.042 -17.237 1.00 51.81 197 GLY A CA 1
ATOM 1499 C C . GLY A 1 197 ? -2.192 -4.300 -18.111 1.00 51.81 197 GLY A C 1
ATOM 1500 O O . GLY A 1 197 ? -2.150 -5.401 -17.577 1.00 51.81 197 GLY A O 1
ATOM 1501 N N . TYR A 1 198 ? -2.115 -4.149 -19.436 1.00 45.03 198 TYR A N 1
ATOM 1502 C CA . TYR A 1 198 ? -1.885 -5.204 -20.424 1.00 45.03 198 TYR A CA 1
ATOM 1503 C C . TYR A 1 198 ? -0.816 -4.859 -21.486 1.00 45.03 198 TYR A C 1
ATOM 1505 O O . TYR A 1 198 ? -0.480 -5.714 -22.304 1.00 45.03 198 TYR A O 1
ATOM 1513 N N . SER A 1 199 ? -0.258 -3.641 -21.493 1.00 41.75 199 SER A N 1
ATOM 1514 C CA . SER A 1 199 ? 0.844 -3.233 -22.377 1.00 41.75 199 SER A CA 1
ATOM 1515 C C . SER A 1 199 ? 1.464 -1.911 -21.907 1.00 41.75 199 SER A C 1
ATOM 1517 O O . SER A 1 199 ? 0.766 -0.898 -21.851 1.00 41.75 199 SER A O 1
ATOM 1519 N N . CYS A 1 200 ? 2.774 -1.895 -21.645 1.00 38.19 200 CYS A N 1
ATOM 1520 C CA . CYS A 1 200 ? 3.527 -0.663 -21.397 1.00 38.19 200 CYS A CA 1
ATOM 1521 C C . CYS A 1 200 ? 3.503 0.205 -22.667 1.00 38.19 200 CYS A C 1
ATOM 1523 O O . CYS A 1 200 ? 4.167 -0.096 -23.663 1.00 38.19 200 CYS A O 1
ATOM 1525 N N . GLY A 1 201 ? 2.684 1.254 -22.660 1.00 39.59 201 GLY A N 1
ATOM 1526 C CA . GLY A 1 201 ? 2.700 2.302 -23.669 1.00 39.59 201 GLY A CA 1
ATOM 1527 C C . GLY A 1 201 ? 3.517 3.465 -23.130 1.00 39.59 201 GLY A C 1
ATOM 1528 O O . GLY A 1 201 ? 3.088 4.134 -22.199 1.00 39.59 201 GLY A O 1
ATOM 1529 N N . LYS A 1 202 ? 4.693 3.732 -23.705 1.00 36.91 202 LYS A N 1
ATOM 1530 C CA . LYS A 1 202 ? 5.465 4.929 -23.348 1.00 36.91 202 LYS A CA 1
ATOM 1531 C C . LYS A 1 202 ? 4.666 6.176 -23.721 1.00 36.91 202 LYS A C 1
ATOM 1533 O O . LYS A 1 202 ? 4.463 6.444 -24.903 1.00 36.91 202 LYS A O 1
ATOM 1538 N N . VAL A 1 203 ? 4.271 6.962 -22.726 1.00 36.72 203 VAL A N 1
ATOM 1539 C CA . VAL A 1 203 ? 3.842 8.347 -22.929 1.00 36.72 203 VAL A CA 1
ATOM 1540 C C . VAL A 1 203 ? 5.000 9.228 -22.482 1.00 36.72 203 VAL A C 1
ATOM 1542 O O . VAL A 1 203 ? 5.202 9.428 -21.296 1.00 36.72 203 VAL A O 1
ATOM 1545 N N . SER A 1 204 ? 5.802 9.719 -23.426 1.00 31.78 204 SER A N 1
ATOM 1546 C CA . SER A 1 204 ? 6.842 10.706 -23.131 1.00 31.78 204 SER A CA 1
ATOM 1547 C C . SER A 1 204 ? 6.197 12.080 -22.951 1.00 31.78 204 SER A C 1
ATOM 1549 O O . SER A 1 204 ? 5.774 12.695 -23.931 1.00 31.78 204 SER A O 1
ATOM 1551 N N . CYS A 1 205 ? 6.120 12.579 -21.722 1.00 31.20 205 CYS A N 1
ATOM 1552 C CA . CYS A 1 205 ? 5.848 13.990 -21.468 1.00 31.20 205 CYS A CA 1
ATOM 1553 C C . CYS A 1 205 ? 7.167 14.776 -21.537 1.00 31.20 205 CYS A C 1
ATOM 1555 O O . CYS A 1 205 ? 7.930 14.825 -20.577 1.00 31.20 205 CYS A O 1
ATOM 1557 N N . SER A 1 206 ? 7.458 15.382 -22.688 1.00 25.19 206 SER A N 1
ATOM 1558 C CA . SER A 1 206 ? 8.520 16.382 -22.802 1.00 25.19 206 SER A CA 1
ATOM 1559 C C . SER A 1 206 ? 8.037 17.694 -22.180 1.00 25.19 206 SER A C 1
ATOM 1561 O O . SER A 1 206 ? 7.092 18.298 -22.691 1.00 25.19 206 SER A O 1
ATOM 1563 N N . PHE A 1 207 ? 8.676 18.147 -21.099 1.00 27.06 207 PHE A N 1
ATOM 1564 C CA . PHE A 1 207 ? 8.589 19.549 -20.697 1.00 27.06 207 PHE A CA 1
ATOM 1565 C C . PHE A 1 207 ? 9.354 20.368 -21.736 1.00 27.06 207 PHE A C 1
ATOM 1567 O O . PHE A 1 207 ? 10.575 20.271 -21.834 1.00 27.06 207 PHE A O 1
ATOM 1574 N N . ASP A 1 208 ? 8.625 21.137 -22.540 1.00 27.17 208 ASP A N 1
ATOM 1575 C CA . ASP A 1 208 ? 9.225 22.143 -23.407 1.00 27.17 208 ASP A CA 1
ATOM 1576 C C . ASP A 1 208 ? 9.748 23.258 -22.496 1.00 27.17 208 ASP A C 1
ATOM 1578 O O . ASP A 1 208 ? 8.981 24.037 -21.921 1.00 27.17 208 ASP A O 1
ATOM 1582 N N . GLN A 1 209 ? 11.058 23.264 -22.259 1.00 30.03 209 GLN A N 1
ATOM 1583 C CA . GLN A 1 209 ? 11.713 24.324 -21.510 1.00 30.03 209 GLN A CA 1
ATOM 1584 C C . GLN A 1 209 ? 11.846 25.505 -22.469 1.00 30.03 209 GLN A C 1
ATOM 1586 O O . GLN A 1 209 ? 12.822 25.629 -23.206 1.00 30.03 209 GLN A O 1
ATOM 1591 N N . GLY A 1 210 ? 10.777 26.305 -22.519 1.00 34.25 210 GLY A N 1
ATOM 1592 C CA . GLY A 1 210 ? 10.691 27.506 -23.339 1.00 34.25 210 GLY A CA 1
ATOM 1593 C C . GLY A 1 210 ? 11.907 28.408 -23.129 1.00 34.25 210 GLY A C 1
ATOM 1594 O O . GLY A 1 210 ? 12.297 28.673 -21.991 1.00 34.25 210 GLY A O 1
ATOM 1595 N N . ALA A 1 211 ? 12.493 28.811 -24.258 1.00 36.44 211 ALA A N 1
ATOM 1596 C CA . ALA A 1 211 ? 13.641 29.704 -24.384 1.00 36.44 211 ALA A CA 1
ATOM 1597 C C . ALA A 1 211 ? 13.388 31.122 -23.847 1.00 36.44 211 ALA A C 1
ATOM 1599 O O . ALA A 1 211 ? 12.221 31.579 -23.886 1.00 36.44 211 ALA A O 1
#

Secondary structure (DSSP, 8-state):
----PPPSS-S---SSPEEEEEEEE---SSGGG--EEEEEEEEE-----PPPP----------------------PPPP-EEE---HHHHHHTTS-GGG--S-------PPPSEEE---SS----EEE-SSSTT-EEEE-TTS-EEEEEEPTTSSEEE-SS-B---SS-EEEEEE-SS-TTEEEEEETTS-EEEEETTEEE----------

pLDDT: mean 74.25, std 17.97, range [25.19, 92.56]

Organism: NCBI:txid374723

Foldseek 3Di:
DDDDDDDPPDDDPPDDDDKDKDWDWDDDPDPVPIDIDIDIDTRHDDDDDDDDDDDDDDDDDDDDDDDPPPDDPPVDDQDKDFAADCPVVVVVNVDDCPPVDDDDPPPDDDDTPDIDRPARADWQEKDAAPVAPQWIWTWAQQQFIWTWDQDPVRGTDIDPHTDHDDRGGWNYKAHDNPDRQWIWIDGPSGAIFIDGNVDGDGDGDDDPPDD